Protein AF-A0A1I8FQD5-F1 (afdb_monomer)

Organism: NCBI:txid282301

Foldseek 3Di:
DVVVVLLVVLLVPDDPVLVVLLVVLLVLLLLVLLCVQVVVVLCVVVVHDVVVVVVLVVVLVVLLVVLVVVLVVVCVVVNLVVLLVVLVVQLVVLVVCCLVPASDPVSNSVSSSSNSSSPCNLVSSLVVLVPDPVDDPVSSVVSSVSSVVSSVVSNVVNSVVSVVCCVPPNRDDPDDDDPPPPVVPPPPDDDDDDDDDDDDDPPPDDDDD

Radius of gyration: 23.21 Å; Cα contacts (8 Å, |Δi|>4): 139; chains: 1; bounding box: 67×35×67 Å

Solvent-accessible surface area (backbone atoms only — not comparable to full-atom values): 12146 Å² total; per-residue (Å²): 111,70,67,60,54,52,46,52,51,50,60,70,72,41,52,74,67,57,48,49,44,32,52,51,36,17,52,50,31,19,53,50,29,18,52,63,53,47,47,59,57,54,44,54,73,69,72,53,62,70,66,57,58,53,50,60,53,49,52,46,54,54,46,37,60,60,27,52,61,52,50,58,52,46,28,75,74,62,33,58,69,56,44,39,53,50,22,51,52,50,34,51,53,29,53,50,46,65,72,71,46,71,92,47,67,72,59,51,51,54,44,46,52,57,29,37,52,33,70,48,48,67,60,40,44,52,50,55,56,69,69,43,84,94,50,55,71,75,53,40,54,49,50,54,48,46,32,50,53,43,21,52,50,20,40,65,50,16,36,60,51,33,53,53,48,45,74,77,64,49,76,81,79,68,84,81,84,76,69,82,71,68,68,74,73,80,81,80,83,89,77,82,89,78,91,78,87,93,81,89,84,88,83,86,86,84,84,88,126

pLDDT: mean 72.26, std 17.21, range [28.91, 92.06]

Mean predicted aligned error: 12.79 Å

Nearest PDB structures (foldseek):
  7yud-assembly1_R  TM=8.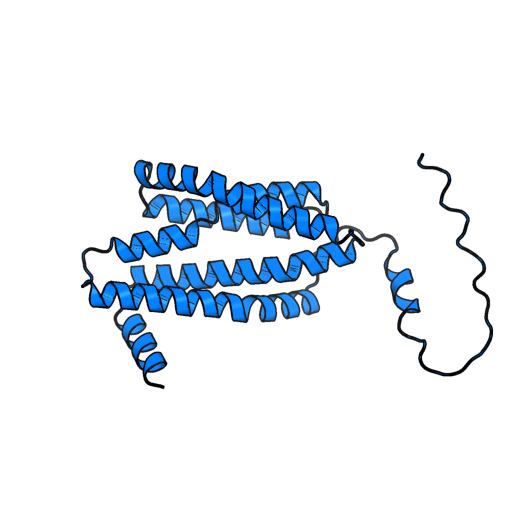368E-01  e=1.411E-01  Homo sapiens
  8ju0-assembly1_A  TM=8.398E-01  e=3.986E-01  Homo sapiens
  8sc3-assembly1_A  TM=8.083E-01  e=5.104E-01  Homo sapiens
  7bp3-assembly1_B  TM=7.133E-01  e=3.112E-01  Homo sapiens
  8d2s-assembly1_A  TM=5.554E-01  e=3.436E-01  Danio rerio

Structure (mmCIF, N/CA/C/O backbone):
data_AF-A0A1I8FQD5-F1
#
_entry.id   AF-A0A1I8FQD5-F1
#
loop_
_atom_site.group_PDB
_atom_site.id
_atom_site.type_symbol
_atom_site.label_atom_id
_atom_site.label_alt_id
_atom_site.label_comp_id
_atom_site.label_asym_id
_atom_site.label_entity_id
_atom_site.label_seq_id
_atom_site.pdbx_PDB_ins_code
_atom_site.Cartn_x
_atom_site.Cartn_y
_atom_site.Cartn_z
_atom_site.occupancy
_atom_site.B_iso_or_equiv
_atom_site.auth_seq_id
_atom_site.auth_comp_id
_atom_site.auth_asym_id
_atom_site.auth_atom_id
_atom_site.pdbx_PDB_model_num
ATOM 1 N N . GLN A 1 1 ? 8.814 -7.924 26.554 1.00 55.97 1 GLN A N 1
ATOM 2 C CA . GLN A 1 1 ? 7.749 -8.951 26.648 1.00 55.97 1 GLN A CA 1
ATOM 3 C C . GLN A 1 1 ? 6.369 -8.374 26.989 1.00 55.97 1 GLN A C 1
ATOM 5 O O . GLN A 1 1 ? 5.413 -8.795 26.351 1.00 55.97 1 GLN A O 1
ATOM 10 N N . LEU A 1 2 ? 6.235 -7.366 27.871 1.00 63.09 2 LEU A N 1
ATOM 11 C CA . LEU A 1 2 ? 4.928 -6.737 28.170 1.00 63.09 2 LEU A CA 1
ATOM 12 C C . LEU A 1 2 ? 4.185 -6.165 26.942 1.00 63.09 2 LEU A C 1
ATOM 14 O O . LEU A 1 2 ? 2.977 -6.339 26.829 1.00 63.09 2 LEU A O 1
ATOM 18 N N . GLN A 1 3 ? 4.888 -5.525 26.000 1.00 68.31 3 GLN A N 1
ATOM 19 C CA . GLN A 1 3 ? 4.253 -4.935 24.810 1.00 68.31 3 GLN A CA 1
ATOM 20 C C . GLN A 1 3 ? 3.638 -5.979 23.865 1.00 68.31 3 GLN A C 1
ATOM 22 O O . GLN A 1 3 ? 2.582 -5.732 23.291 1.00 68.31 3 GLN A O 1
ATOM 27 N N . ALA A 1 4 ? 4.258 -7.157 23.738 1.00 71.56 4 ALA A N 1
ATOM 28 C CA . ALA A 1 4 ? 3.727 -8.241 22.914 1.00 71.56 4 ALA A CA 1
ATOM 29 C C . ALA A 1 4 ? 2.475 -8.866 23.551 1.00 71.56 4 ALA A C 1
ATOM 31 O O . ALA A 1 4 ? 1.496 -9.118 22.856 1.00 71.56 4 ALA A O 1
ATOM 32 N N . GLY A 1 5 ? 2.473 -9.047 24.877 1.00 73.75 5 GLY A N 1
ATOM 33 C CA . GLY A 1 5 ? 1.298 -9.533 25.608 1.00 73.75 5 GLY A CA 1
ATOM 34 C C . GLY A 1 5 ? 0.107 -8.576 25.512 1.00 73.75 5 GLY A C 1
ATOM 35 O O . GLY A 1 5 ? -1.012 -9.014 25.261 1.00 73.75 5 GLY A O 1
ATOM 36 N N . LEU A 1 6 ? 0.355 -7.265 25.620 1.00 77.50 6 LEU A N 1
ATOM 37 C CA . LEU A 1 6 ? -0.678 -6.238 25.456 1.00 77.50 6 LEU A CA 1
ATOM 38 C C . LEU A 1 6 ? -1.253 -6.223 24.029 1.00 77.50 6 LEU A C 1
ATOM 40 O O . LEU A 1 6 ? -2.462 -6.109 23.849 1.00 77.50 6 LEU A O 1
ATOM 44 N N . PHE A 1 7 ? -0.394 -6.379 23.019 1.00 77.50 7 PHE A N 1
ATOM 45 C CA . PHE A 1 7 ? -0.798 -6.456 21.616 1.00 77.50 7 PHE A CA 1
ATOM 46 C C . PHE A 1 7 ? -1.711 -7.658 21.338 1.00 77.50 7 PHE A C 1
ATOM 48 O O . PHE A 1 7 ? -2.774 -7.501 20.737 1.00 77.50 7 PHE A O 1
ATOM 55 N N . VAL A 1 8 ? -1.327 -8.849 21.811 1.00 77.44 8 VAL A N 1
ATOM 56 C CA . VAL A 1 8 ? -2.127 -10.073 21.644 1.00 77.44 8 VAL A CA 1
ATOM 57 C C . VAL A 1 8 ? -3.448 -9.970 22.404 1.00 77.44 8 VAL A C 1
ATOM 59 O O . VAL A 1 8 ? -4.484 -10.355 21.868 1.00 77.44 8 VAL A O 1
ATOM 62 N N . ALA A 1 9 ? -3.439 -9.401 23.612 1.00 75.12 9 ALA A N 1
ATOM 63 C CA . ALA A 1 9 ? -4.655 -9.180 24.389 1.00 75.12 9 ALA A CA 1
ATOM 64 C C . ALA A 1 9 ? -5.633 -8.224 23.682 1.00 75.12 9 ALA A C 1
ATOM 66 O O . ALA A 1 9 ? -6.830 -8.500 23.634 1.00 75.12 9 ALA A O 1
ATOM 67 N N . GLU A 1 10 ? -5.141 -7.140 23.077 1.00 79.25 10 GLU A N 1
ATOM 68 C CA . GLU A 1 10 ? -5.987 -6.217 22.309 1.00 79.25 10 GLU A CA 1
ATOM 69 C C . GLU A 1 10 ? -6.556 -6.875 21.047 1.00 79.25 10 GLU A C 1
ATOM 71 O O . GLU A 1 10 ? -7.740 -6.708 20.750 1.00 79.25 10 GLU A O 1
ATOM 76 N N . LEU A 1 11 ? -5.761 -7.680 20.331 1.00 74.62 11 LEU A N 1
ATOM 77 C CA . LEU A 1 11 ? -6.262 -8.455 19.191 1.00 74.62 11 LEU A CA 1
ATOM 78 C C . LEU A 1 11 ? -7.301 -9.502 19.609 1.00 74.62 11 LEU A C 1
ATOM 80 O O . LEU A 1 11 ? -8.273 -9.698 18.887 1.00 74.62 11 LEU A O 1
ATOM 84 N N . ALA A 1 12 ? -7.131 -10.136 20.770 1.00 76.00 12 ALA A N 1
ATOM 85 C CA . ALA A 1 12 ? -8.075 -11.119 21.297 1.00 76.00 12 ALA A CA 1
ATOM 86 C C . ALA A 1 12 ? -9.411 -10.490 21.723 1.00 76.00 12 ALA A C 1
ATOM 88 O O . ALA A 1 12 ? -10.457 -11.117 21.587 1.00 76.00 12 ALA A O 1
ATOM 89 N N . GLN A 1 13 ? -9.390 -9.250 22.218 1.00 79.06 13 GLN A N 1
ATOM 90 C CA . GLN A 1 13 ? -10.606 -8.516 22.572 1.00 79.06 13 GLN A CA 1
ATOM 91 C C . GLN A 1 13 ? -11.252 -7.813 21.365 1.00 79.06 13 GLN A C 1
ATOM 93 O O . GLN A 1 13 ? -12.362 -7.292 21.489 1.00 79.06 13 GLN A O 1
ATOM 98 N N . SER A 1 14 ? -10.552 -7.714 20.231 1.00 79.94 14 SER A N 1
ATOM 99 C CA . SER A 1 14 ? -11.013 -6.981 19.050 1.00 79.94 14 SER A CA 1
ATOM 100 C C . SER A 1 14 ? -12.221 -7.654 18.407 1.00 79.94 14 SER A C 1
ATOM 102 O O . SER A 1 14 ? -12.221 -8.859 18.160 1.00 79.94 14 SER A O 1
ATOM 104 N N . ASP A 1 15 ? -13.220 -6.857 18.033 1.00 84.25 15 ASP A N 1
ATOM 105 C CA . ASP A 1 15 ? -14.350 -7.373 17.264 1.00 84.25 15 ASP A CA 1
ATOM 106 C C . ASP A 1 15 ? -13.898 -7.871 15.889 1.00 84.25 15 ASP A C 1
ATOM 108 O O . ASP A 1 15 ? -12.931 -7.368 15.304 1.00 84.25 15 ASP A O 1
ATOM 112 N N . ARG A 1 16 ? -14.678 -8.784 15.294 1.00 85.25 16 ARG A N 1
ATOM 113 C CA . ARG A 1 16 ? -14.415 -9.333 13.950 1.00 85.25 16 ARG A CA 1
ATOM 114 C C . ARG A 1 16 ? -14.114 -8.239 12.922 1.00 85.25 16 ARG A C 1
ATOM 116 O O . ARG A 1 16 ? -13.227 -8.397 12.090 1.00 85.25 16 ARG A O 1
ATOM 123 N N . ARG A 1 17 ? -14.824 -7.107 12.983 1.00 84.38 17 ARG A N 1
ATOM 124 C CA . ARG A 1 17 ? -14.602 -5.971 12.076 1.00 84.38 17 ARG A CA 1
ATOM 125 C C . ARG A 1 17 ? -13.240 -5.304 12.293 1.00 84.38 17 ARG A C 1
ATOM 127 O O . ARG A 1 17 ? -12.567 -5.008 11.314 1.00 84.38 17 ARG A O 1
ATOM 134 N N . GLN A 1 18 ? -12.840 -5.065 13.541 1.00 85.56 18 GLN A N 1
ATOM 135 C CA . GLN A 1 18 ? -11.560 -4.428 13.879 1.00 85.56 18 GLN A CA 1
ATOM 136 C C . GLN A 1 18 ? -10.392 -5.332 13.479 1.00 85.56 18 GLN A C 1
ATOM 138 O O . GLN A 1 18 ? -9.449 -4.876 12.834 1.00 85.56 18 GLN A O 1
ATOM 143 N N . PHE A 1 19 ? -10.515 -6.630 13.764 1.00 86.50 19 PHE A N 1
ATOM 144 C CA . PHE A 1 19 ? -9.536 -7.632 13.359 1.00 86.50 19 PHE A CA 1
ATOM 145 C C . PHE A 1 19 ? -9.357 -7.678 11.833 1.00 86.50 19 PHE A C 1
ATOM 147 O O . PHE A 1 19 ? -8.229 -7.642 11.343 1.00 86.50 19 PHE A O 1
ATOM 154 N N . LEU A 1 20 ? -10.458 -7.667 11.069 1.00 87.31 20 LEU A N 1
ATOM 155 C CA . LEU A 1 20 ? -10.408 -7.626 9.603 1.00 87.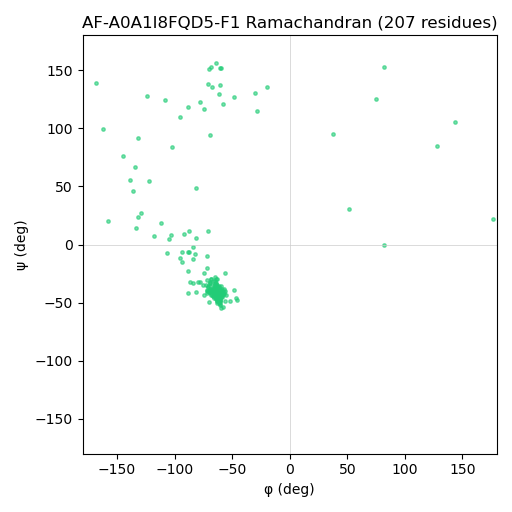31 20 LEU A CA 1
ATOM 156 C C . LEU A 1 20 ? -9.729 -6.357 9.066 1.00 87.31 20 LEU A C 1
ATOM 158 O O . LEU A 1 20 ? -9.002 -6.441 8.082 1.00 87.31 20 LEU A O 1
ATOM 162 N N . LEU A 1 21 ? -9.921 -5.195 9.702 1.00 87.75 21 LEU A N 1
ATOM 163 C CA . LEU A 1 21 ? -9.248 -3.951 9.299 1.00 87.75 21 LEU A CA 1
ATOM 164 C C . LEU A 1 21 ? -7.738 -3.999 9.564 1.00 87.75 21 LEU A C 1
ATOM 166 O O . LEU A 1 21 ? -6.959 -3.537 8.729 1.00 87.75 21 LEU A O 1
ATOM 170 N N . CYS A 1 22 ? -7.321 -4.582 10.689 1.00 87.75 22 CYS A N 1
ATOM 171 C CA . CYS A 1 22 ? -5.912 -4.842 10.985 1.00 87.75 22 CYS A CA 1
ATOM 172 C C . CYS A 1 22 ? -5.297 -5.799 9.960 1.00 87.75 22 CYS A C 1
ATOM 174 O O . CYS A 1 22 ? -4.257 -5.485 9.381 1.00 87.75 22 CYS A O 1
ATOM 176 N N . LEU A 1 23 ? -5.964 -6.919 9.674 1.00 88.88 23 LEU A N 1
ATOM 177 C CA . LEU A 1 23 ? -5.492 -7.899 8.697 1.00 88.88 23 LEU A CA 1
ATOM 178 C C . LEU A 1 23 ? -5.423 -7.320 7.277 1.00 88.88 23 LEU A C 1
ATOM 180 O O . LEU A 1 23 ? -4.452 -7.548 6.561 1.00 88.88 23 LEU A O 1
ATOM 184 N N . ALA A 1 24 ? -6.414 -6.524 6.878 1.00 88.31 24 ALA A N 1
ATOM 185 C CA . ALA A 1 24 ? -6.389 -5.826 5.598 1.00 88.31 24 ALA A CA 1
ATOM 186 C C . ALA A 1 24 ? -5.230 -4.817 5.527 1.00 88.31 24 ALA A C 1
ATOM 188 O O . ALA A 1 24 ? -4.626 -4.655 4.471 1.00 88.31 24 ALA A O 1
ATOM 189 N N . GLY A 1 25 ? -4.896 -4.145 6.634 1.00 88.62 25 GLY A N 1
ATOM 190 C CA . GLY A 1 25 ? -3.748 -3.237 6.705 1.00 88.62 25 GLY A CA 1
ATOM 191 C C . GLY A 1 25 ? -2.407 -3.960 6.565 1.00 88.62 25 GLY A C 1
ATOM 192 O O . GLY A 1 25 ? -1.534 -3.501 5.828 1.00 88.62 25 GLY A O 1
ATOM 193 N N . PHE A 1 26 ? -2.279 -5.122 7.210 1.00 90.00 26 PHE A N 1
ATOM 194 C CA . PHE A 1 26 ? -1.140 -6.025 7.041 1.00 90.00 26 PHE A CA 1
ATOM 195 C C . PHE A 1 26 ? -0.969 -6.448 5.583 1.00 90.00 26 PHE A C 1
ATOM 197 O O . PHE A 1 26 ? 0.105 -6.264 5.016 1.00 90.00 26 PHE A O 1
ATOM 204 N N . ALA A 1 27 ? -2.035 -6.976 4.973 1.00 89.00 27 ALA A N 1
ATOM 205 C CA . ALA A 1 27 ? -2.011 -7.457 3.597 1.00 89.00 27 ALA A CA 1
ATOM 206 C C . ALA A 1 27 ? -1.665 -6.335 2.602 1.00 89.00 27 ALA A C 1
ATOM 208 O O . ALA A 1 27 ? -0.882 -6.553 1.682 1.00 89.00 27 ALA A O 1
ATOM 209 N N . ASP A 1 28 ? -2.185 -5.122 2.816 1.00 86.88 28 ASP A N 1
ATOM 210 C CA . ASP A 1 28 ? -1.897 -3.961 1.967 1.00 86.88 28 ASP A CA 1
ATOM 211 C C . ASP A 1 28 ? -0.402 -3.600 1.983 1.00 86.88 28 ASP A C 1
ATOM 213 O O . ASP A 1 28 ? 0.231 -3.508 0.931 1.00 86.88 28 ASP A O 1
ATOM 217 N N . LEU A 1 29 ? 0.205 -3.464 3.167 1.00 87.50 29 LEU A N 1
ATOM 218 C CA . LEU A 1 29 ? 1.632 -3.131 3.288 1.00 87.50 29 LEU A CA 1
ATOM 219 C C . LEU A 1 29 ? 2.560 -4.280 2.898 1.00 87.50 29 LEU A C 1
ATOM 221 O O . LEU A 1 29 ? 3.647 -4.038 2.366 1.00 87.50 29 LEU A O 1
ATOM 225 N N . PHE A 1 30 ? 2.120 -5.516 3.106 1.00 89.19 30 PHE A N 1
ATOM 226 C CA . PHE A 1 30 ? 2.792 -6.700 2.596 1.00 89.19 30 PHE A CA 1
ATOM 227 C C . PHE A 1 30 ? 2.867 -6.677 1.060 1.00 89.19 30 PHE A C 1
ATOM 229 O O . PHE A 1 30 ? 3.961 -6.738 0.502 1.00 89.19 30 PHE A O 1
ATOM 236 N N . CYS A 1 31 ? 1.745 -6.468 0.364 1.00 84.50 31 CYS A N 1
ATOM 237 C CA . CYS A 1 31 ? 1.728 -6.362 -1.099 1.00 84.50 31 CYS A CA 1
ATOM 238 C C . CYS A 1 31 ? 2.549 -5.167 -1.606 1.00 84.50 31 CYS A C 1
ATOM 240 O O . CYS A 1 31 ? 3.327 -5.295 -2.551 1.00 84.50 31 CYS A O 1
ATOM 242 N N . VAL A 1 32 ? 2.413 -4.003 -0.965 1.00 84.69 32 VAL A N 1
ATOM 243 C CA . VAL A 1 32 ? 3.150 -2.786 -1.340 1.00 84.69 32 VAL A CA 1
ATOM 244 C C . VAL A 1 32 ? 4.656 -2.989 -1.237 1.00 84.69 32 VAL A C 1
ATOM 246 O O . VAL A 1 32 ? 5.382 -2.616 -2.155 1.00 84.69 32 VAL A O 1
ATOM 249 N N . SER A 1 33 ? 5.130 -3.551 -0.127 1.00 87.31 33 SER A N 1
ATOM 250 C CA . SER A 1 33 ? 6.562 -3.770 0.085 1.00 87.31 33 SER A CA 1
ATOM 251 C C . SER A 1 33 ? 7.130 -4.782 -0.906 1.00 87.31 33 SER A C 1
ATOM 253 O O . SER A 1 33 ? 8.180 -4.524 -1.491 1.00 87.31 33 SER A O 1
ATOM 255 N N . MET A 1 34 ? 6.384 -5.850 -1.200 1.00 83.44 34 MET A N 1
ATOM 256 C CA . MET A 1 34 ? 6.735 -6.812 -2.245 1.00 83.44 34 MET A CA 1
ATOM 257 C C . MET A 1 34 ? 6.918 -6.121 -3.606 1.00 83.44 34 MET A C 1
ATOM 259 O O . MET A 1 34 ? 7.945 -6.278 -4.263 1.00 83.44 34 MET A O 1
ATOM 263 N N . VAL A 1 35 ? 5.966 -5.273 -4.003 1.00 79.44 35 VAL A N 1
ATOM 264 C CA . VAL A 1 35 ? 6.009 -4.534 -5.276 1.00 79.44 35 VAL A CA 1
ATOM 265 C C . VAL A 1 35 ? 7.151 -3.512 -5.325 1.00 79.44 35 VAL A C 1
ATOM 267 O O . VAL A 1 35 ? 7.757 -3.323 -6.383 1.00 79.44 35 VAL A O 1
ATOM 270 N N . ILE A 1 36 ? 7.465 -2.858 -4.201 1.00 82.56 36 ILE A N 1
ATOM 271 C CA . ILE A 1 36 ? 8.597 -1.922 -4.097 1.00 82.56 36 ILE A CA 1
ATOM 272 C C . ILE A 1 36 ? 9.929 -2.647 -4.308 1.00 82.56 36 ILE A C 1
ATOM 274 O O . ILE A 1 36 ? 10.823 -2.068 -4.915 1.00 82.56 36 ILE A O 1
ATOM 278 N N . THR A 1 37 ? 10.067 -3.893 -3.853 1.00 82.50 37 THR A N 1
ATOM 279 C CA . THR A 1 37 ? 11.299 -4.678 -4.024 1.00 82.50 37 THR A CA 1
ATOM 280 C C . THR A 1 37 ? 11.395 -5.326 -5.405 1.00 82.50 37 THR A C 1
ATOM 282 O O . THR A 1 37 ? 12.462 -5.301 -6.013 1.00 82.50 37 THR A O 1
ATOM 285 N N . CYS A 1 38 ? 10.296 -5.859 -5.945 1.00 75.69 38 CYS A N 1
ATOM 286 C CA . CYS A 1 38 ? 10.312 -6.538 -7.244 1.00 75.69 38 CYS A CA 1
ATOM 287 C C . CYS A 1 38 ? 10.498 -5.573 -8.428 1.00 75.69 38 CYS A C 1
ATOM 289 O O . CYS A 1 38 ? 11.182 -5.914 -9.393 1.00 75.69 38 CYS A O 1
ATOM 291 N N . LEU A 1 39 ? 9.931 -4.361 -8.369 1.00 75.25 39 LEU A N 1
ATOM 292 C CA . LEU A 1 39 ? 10.026 -3.409 -9.480 1.00 75.25 39 LEU A CA 1
ATOM 293 C C . LEU A 1 39 ? 11.472 -2.993 -9.842 1.00 75.25 39 LEU A C 1
ATOM 295 O O . LEU A 1 39 ? 11.815 -3.073 -11.020 1.00 75.25 39 LEU A O 1
ATOM 299 N N . PRO A 1 40 ? 12.341 -2.551 -8.910 1.00 73.31 40 PRO A N 1
ATOM 300 C CA . PRO A 1 40 ? 13.709 -2.157 -9.251 1.00 73.31 40 PRO A CA 1
ATOM 301 C C . PRO A 1 40 ? 14.536 -3.332 -9.782 1.00 73.31 40 PRO A C 1
ATOM 303 O O . PRO A 1 40 ? 15.402 -3.122 -10.628 1.00 73.31 40 PRO A O 1
ATOM 306 N N . ILE A 1 41 ? 14.246 -4.565 -9.348 1.00 74.00 41 ILE A N 1
ATOM 307 C CA . ILE A 1 41 ? 14.870 -5.773 -9.905 1.00 74.00 41 ILE A CA 1
ATOM 308 C C . ILE A 1 41 ? 14.483 -5.925 -11.382 1.00 74.00 41 ILE A C 1
ATOM 310 O O . ILE A 1 41 ? 15.359 -6.136 -12.218 1.00 74.00 41 ILE A O 1
ATOM 314 N N . HIS A 1 42 ? 13.202 -5.749 -11.717 1.00 71.88 42 HIS A N 1
ATOM 315 C CA . HIS A 1 42 ? 12.716 -5.811 -13.096 1.00 71.88 42 HIS A CA 1
ATOM 316 C C . HIS A 1 42 ? 13.303 -4.695 -13.975 1.00 71.88 42 HIS A C 1
ATOM 318 O O . HIS A 1 42 ? 13.832 -4.961 -15.050 1.00 71.88 42 HIS A O 1
ATOM 324 N N . LEU A 1 43 ? 13.307 -3.449 -13.495 1.00 70.44 43 LEU A N 1
ATOM 325 C CA . LEU A 1 43 ? 13.856 -2.312 -14.243 1.00 70.44 43 LEU A CA 1
ATOM 326 C C . LEU A 1 43 ? 15.370 -2.433 -14.466 1.00 70.44 43 LEU A C 1
ATOM 328 O O . LEU A 1 43 ? 15.868 -2.059 -15.526 1.00 70.44 43 LEU A O 1
ATOM 332 N N . LYS A 1 44 ? 16.103 -3.010 -13.507 1.00 71.00 44 LYS A N 1
ATOM 333 C CA . LYS A 1 44 ? 17.530 -3.312 -13.671 1.00 71.00 44 LYS A CA 1
ATOM 334 C C . LYS A 1 44 ? 17.780 -4.376 -14.745 1.00 71.00 44 LYS A C 1
ATOM 336 O O . LYS A 1 44 ? 18.811 -4.326 -15.400 1.00 71.00 44 LYS A O 1
ATOM 341 N N . GLN A 1 45 ? 16.857 -5.320 -14.947 1.00 70.06 45 GLN A N 1
ATOM 342 C CA . GLN A 1 45 ? 16.966 -6.318 -16.021 1.00 70.06 45 GLN A CA 1
ATOM 343 C C . GLN A 1 45 ? 16.739 -5.732 -17.421 1.00 70.06 45 GLN A C 1
ATOM 345 O O . GLN A 1 45 ? 17.174 -6.342 -18.393 1.00 70.06 45 GLN A O 1
ATOM 350 N N . ILE A 1 46 ? 16.083 -4.573 -17.519 1.00 71.62 46 ILE A N 1
ATOM 351 C CA . ILE A 1 46 ? 15.832 -3.849 -18.777 1.00 71.62 46 ILE A CA 1
ATOM 352 C C . ILE A 1 46 ? 16.963 -2.825 -19.053 1.00 71.62 46 ILE A C 1
ATOM 354 O O . ILE A 1 46 ? 16.855 -2.002 -19.954 1.00 71.62 46 ILE A O 1
ATOM 358 N N . ASP A 1 47 ? 18.060 -2.853 -18.276 1.00 72.75 47 ASP A N 1
ATOM 359 C CA . ASP A 1 47 ? 19.188 -1.905 -18.361 1.00 72.75 47 ASP A CA 1
ATOM 360 C C . ASP A 1 47 ? 18.750 -0.421 -18.319 1.00 72.75 47 ASP A C 1
ATOM 362 O O . ASP A 1 47 ? 19.396 0.474 -18.867 1.00 72.75 47 ASP A O 1
ATOM 366 N N . MET A 1 48 ? 17.640 -0.135 -17.626 1.00 69.56 48 MET A N 1
ATOM 367 C CA . MET A 1 48 ? 17.110 1.222 -17.495 1.00 69.56 48 MET A CA 1
ATOM 368 C C . MET A 1 48 ? 17.992 2.095 -16.599 1.00 69.56 48 MET A C 1
ATOM 370 O O . MET A 1 48 ? 18.426 1.686 -15.518 1.00 69.56 48 MET A O 1
ATOM 374 N N . ALA A 1 49 ? 18.203 3.347 -17.021 1.00 77.56 49 ALA A N 1
ATOM 375 C CA . ALA A 1 49 ? 18.978 4.311 -16.250 1.00 77.56 49 ALA A CA 1
ATOM 376 C C . ALA A 1 49 ? 18.332 4.562 -14.865 1.00 77.56 49 ALA A C 1
ATOM 378 O O . ALA A 1 49 ? 17.116 4.771 -14.790 1.00 77.56 49 ALA A O 1
ATOM 379 N N . PRO A 1 50 ? 19.118 4.639 -13.769 1.00 75.50 50 PRO A N 1
ATOM 380 C CA . PRO A 1 50 ? 18.601 4.878 -12.413 1.00 75.50 50 PRO A CA 1
ATOM 381 C C . PRO A 1 50 ? 17.765 6.158 -12.271 1.00 75.50 50 PRO A C 1
ATOM 383 O O . PRO A 1 50 ? 16.903 6.248 -11.399 1.00 75.50 50 PRO A O 1
ATOM 386 N N . PHE A 1 51 ? 17.990 7.135 -13.152 1.00 80.44 51 PHE A N 1
ATOM 387 C CA . PHE A 1 51 ? 17.206 8.364 -13.236 1.00 80.44 51 PHE A CA 1
ATOM 388 C C . PHE A 1 51 ? 15.702 8.092 -13.414 1.00 80.44 51 PHE A C 1
ATOM 390 O O . PHE A 1 51 ? 14.882 8.680 -12.710 1.00 80.44 51 PHE A O 1
ATOM 397 N N . TYR A 1 52 ? 15.334 7.144 -14.283 1.00 75.75 52 TYR A N 1
ATOM 398 C CA . TYR A 1 52 ? 13.932 6.801 -14.527 1.00 75.75 52 TYR A CA 1
ATOM 399 C C . TYR A 1 52 ? 13.285 6.109 -13.327 1.00 75.75 52 TYR A C 1
ATOM 401 O O . TYR A 1 52 ? 12.112 6.343 -13.064 1.00 75.75 52 TYR A O 1
ATOM 409 N N . MET A 1 53 ? 14.042 5.326 -12.549 1.00 74.94 53 MET A N 1
ATOM 410 C CA . MET A 1 53 ? 13.535 4.718 -11.309 1.00 74.94 53 MET A CA 1
ATOM 411 C C . MET A 1 53 ? 13.154 5.790 -10.280 1.00 74.94 53 MET A C 1
ATOM 413 O O . MET A 1 53 ? 12.107 5.692 -9.641 1.00 74.94 53 MET A O 1
ATOM 417 N N . GLY A 1 54 ? 13.984 6.832 -10.154 1.00 81.44 54 GLY A N 1
ATOM 418 C CA . GLY A 1 54 ? 13.696 7.982 -9.299 1.00 81.44 54 GLY A CA 1
ATOM 419 C C . GLY A 1 54 ? 12.447 8.730 -9.757 1.00 81.44 54 GLY A C 1
ATOM 420 O O . GLY A 1 54 ? 11.546 8.962 -8.954 1.00 81.44 54 GLY A O 1
ATOM 421 N N . LEU A 1 55 ? 12.349 9.020 -11.058 1.00 82.75 55 LEU A N 1
ATOM 422 C CA . LEU A 1 55 ? 11.185 9.692 -11.641 1.00 82.75 55 LEU A CA 1
ATOM 423 C C . LEU A 1 55 ? 9.883 8.907 -11.399 1.00 82.75 55 LEU A C 1
ATOM 425 O O . LEU A 1 55 ? 8.881 9.485 -10.982 1.00 82.75 55 LEU A O 1
ATOM 429 N N . PHE A 1 56 ? 9.935 7.585 -11.560 1.00 77.56 56 PHE A N 1
ATOM 430 C CA . PHE A 1 56 ? 8.820 6.660 -11.333 1.00 77.56 56 PHE A CA 1
ATOM 431 C C . PHE A 1 56 ? 8.369 6.597 -9.861 1.00 77.56 56 PHE A C 1
ATOM 433 O O . PHE A 1 56 ? 7.214 6.314 -9.541 1.00 77.56 56 PHE A O 1
ATOM 440 N N . GLN A 1 57 ? 9.278 6.859 -8.920 1.00 80.12 57 GLN A N 1
ATOM 441 C CA . GLN A 1 57 ? 8.941 6.945 -7.499 1.00 80.12 57 GLN A CA 1
ATOM 442 C C . GLN A 1 57 ? 8.424 8.343 -7.121 1.00 80.12 57 GLN A C 1
ATOM 444 O O . GLN A 1 57 ? 7.538 8.466 -6.270 1.00 80.12 57 GLN A O 1
ATOM 449 N N . SER A 1 58 ? 8.922 9.392 -7.777 1.00 86.62 58 SER A N 1
ATOM 450 C CA . SER A 1 58 ? 8.458 10.770 -7.597 1.00 86.62 58 SER A CA 1
ATOM 451 C C . SER A 1 58 ? 7.039 10.990 -8.124 1.00 86.62 58 SER A C 1
ATOM 453 O O . SER A 1 58 ? 6.232 11.609 -7.426 1.00 86.62 58 SER A O 1
ATOM 455 N N . GLU A 1 59 ? 6.698 10.455 -9.303 1.00 84.25 59 GLU A N 1
ATOM 456 C CA . GLU A 1 59 ? 5.338 10.566 -9.858 1.00 84.25 59 GLU A CA 1
ATOM 457 C C . GLU A 1 59 ? 4.295 9.948 -8.920 1.00 84.25 59 GLU A C 1
ATOM 459 O O . GLU A 1 59 ? 3.226 10.522 -8.706 1.00 84.25 59 GLU A O 1
ATOM 464 N N . TYR A 1 60 ? 4.644 8.828 -8.278 1.00 81.81 60 TYR A N 1
ATOM 465 C CA . TYR A 1 60 ? 3.776 8.144 -7.330 1.00 81.81 60 TYR A CA 1
ATOM 466 C C . TYR A 1 60 ? 3.427 9.061 -6.149 1.00 81.81 60 TYR A C 1
ATOM 468 O O . TYR A 1 60 ? 2.256 9.191 -5.786 1.00 81.81 60 TYR A O 1
ATOM 476 N N . GLY A 1 61 ? 4.426 9.745 -5.580 1.00 83.12 61 GLY A N 1
ATOM 477 C CA . GLY A 1 61 ? 4.215 10.714 -4.503 1.00 83.12 61 GLY A CA 1
ATOM 478 C C . GLY A 1 61 ? 3.378 11.915 -4.946 1.00 83.12 61 GLY A C 1
ATOM 479 O O . GLY A 1 61 ? 2.458 12.319 -4.232 1.00 83.12 61 GLY A O 1
ATOM 480 N N . ALA A 1 62 ? 3.641 12.446 -6.145 1.00 86.94 62 ALA A N 1
ATOM 481 C CA . ALA A 1 62 ? 2.888 13.568 -6.701 1.00 86.94 62 ALA A CA 1
ATOM 482 C C . ALA A 1 62 ? 1.399 13.223 -6.860 1.00 86.94 62 ALA A C 1
ATOM 484 O O . ALA A 1 62 ? 0.534 13.946 -6.361 1.00 86.94 62 ALA A O 1
ATOM 485 N N . VAL A 1 63 ? 1.088 12.078 -7.471 1.00 85.94 63 VAL A N 1
ATOM 486 C CA . VAL A 1 63 ? -0.296 11.609 -7.633 1.00 85.94 63 VAL A CA 1
ATOM 487 C C . VAL A 1 63 ? -0.962 11.342 -6.292 1.00 85.94 63 VAL A C 1
ATOM 489 O O . VAL A 1 63 ? -2.133 11.681 -6.118 1.00 85.94 63 VAL A O 1
ATOM 492 N N . GLN A 1 64 ? -0.231 10.805 -5.315 1.00 84.38 64 GLN A N 1
ATOM 493 C CA . GLN A 1 64 ? -0.785 10.529 -3.992 1.00 84.38 64 GLN A CA 1
ATOM 494 C C . GLN A 1 64 ? -1.219 11.809 -3.256 1.00 84.38 64 GLN A C 1
ATOM 496 O O . GLN A 1 64 ? -2.238 11.796 -2.557 1.00 84.38 64 GLN A O 1
ATOM 501 N N . ILE A 1 65 ? -0.509 12.927 -3.449 1.00 86.56 65 ILE A N 1
ATOM 502 C CA . ILE A 1 65 ? -0.906 14.232 -2.900 1.00 86.56 65 ILE A CA 1
ATOM 503 C C . ILE A 1 65 ? -2.251 14.671 -3.492 1.00 86.56 65 ILE A C 1
ATOM 505 O O . ILE A 1 65 ? -3.176 14.980 -2.738 1.00 86.56 65 ILE A O 1
ATOM 509 N N . PHE A 1 66 ? -2.409 14.633 -4.818 1.00 85.88 66 PHE A N 1
ATOM 510 C CA . PHE A 1 66 ? -3.673 15.011 -5.464 1.00 85.88 66 PHE A CA 1
ATOM 511 C C . PHE A 1 66 ? -4.815 14.053 -5.110 1.00 85.88 66 PHE A C 1
ATOM 513 O O . PHE A 1 66 ? -5.932 14.488 -4.807 1.00 85.88 66 PHE A O 1
ATOM 520 N N . SER A 1 67 ? -4.524 12.753 -5.082 1.00 83.44 67 SER A N 1
ATOM 521 C CA . SER A 1 67 ? -5.509 11.725 -4.764 1.00 83.44 67 SER A CA 1
ATOM 522 C C . SER A 1 67 ? -6.046 11.843 -3.340 1.00 83.44 67 SER A C 1
ATOM 524 O O . SER A 1 67 ? -7.237 11.627 -3.109 1.00 83.44 67 SER A O 1
ATOM 526 N N . SER A 1 68 ? -5.218 12.291 -2.387 1.00 81.50 68 SER A N 1
ATOM 527 C CA . SER A 1 68 ? -5.641 12.454 -0.992 1.00 81.50 68 SER A CA 1
ATOM 528 C C . SER A 1 68 ? -6.851 13.391 -0.849 1.00 81.50 68 SER A C 1
ATOM 530 O O . SER A 1 68 ? -7.788 13.097 -0.099 1.00 81.50 68 SER A O 1
ATOM 532 N N . SER A 1 69 ? -6.897 14.462 -1.649 1.00 83.50 69 SER A N 1
ATOM 533 C CA . SER A 1 69 ? -8.014 15.413 -1.691 1.00 83.50 69 SER A CA 1
ATOM 534 C C . SER A 1 69 ? -9.281 14.790 -2.293 1.00 83.50 69 SER A C 1
ATOM 536 O O . SER A 1 69 ? -10.389 14.963 -1.770 1.00 83.50 69 SER A O 1
ATOM 538 N N . ILE A 1 70 ? -9.126 14.001 -3.362 1.00 82.38 70 ILE A N 1
ATOM 539 C CA . ILE A 1 70 ? -10.227 13.290 -4.031 1.00 82.38 70 ILE A CA 1
ATOM 540 C C . ILE A 1 70 ? -10.813 12.223 -3.104 1.00 82.38 70 ILE A C 1
ATOM 542 O O . ILE A 1 70 ? -12.032 12.163 -2.921 1.00 82.38 70 ILE A O 1
ATOM 546 N N . CYS A 1 71 ? -9.959 11.434 -2.452 1.00 79.88 71 CYS A N 1
ATOM 547 C CA . CYS A 1 71 ? -10.368 10.412 -1.498 1.00 79.88 71 CYS A CA 1
ATOM 548 C C . CYS A 1 71 ? -11.166 11.023 -0.337 1.00 79.88 71 CYS A C 1
ATOM 550 O O . CYS A 1 71 ? -12.206 10.488 0.047 1.00 79.88 71 CYS A O 1
ATOM 552 N N . GLY A 1 72 ? -10.749 12.184 0.180 1.00 80.62 72 GLY A N 1
ATOM 553 C CA . GLY A 1 72 ? -11.495 12.897 1.221 1.00 80.62 72 GLY A CA 1
ATOM 554 C C . GLY A 1 72 ? -12.920 13.285 0.796 1.00 80.62 72 GLY A C 1
ATOM 555 O O . GLY A 1 72 ? -13.854 13.222 1.599 1.00 80.62 72 GLY A O 1
ATOM 556 N N . ARG A 1 73 ? -13.130 13.648 -0.477 1.00 83.25 73 ARG A N 1
ATOM 557 C CA . ARG A 1 73 ? -14.476 13.896 -1.033 1.00 83.25 73 ARG A CA 1
ATOM 558 C C . ARG A 1 73 ? -15.267 12.599 -1.209 1.00 83.25 73 ARG A C 1
ATOM 560 O O . ARG A 1 73 ? -16.453 12.567 -0.879 1.00 83.25 73 ARG A O 1
ATOM 567 N N . LEU A 1 74 ? -14.614 11.539 -1.683 1.00 79.75 74 LEU A N 1
ATOM 568 C CA . LEU A 1 74 ? -15.229 10.232 -1.914 1.00 79.75 74 LEU A CA 1
ATOM 569 C C . LEU A 1 74 ? -15.782 9.631 -0.614 1.00 79.75 74 LEU A C 1
ATOM 571 O O . LEU A 1 74 ? -16.921 9.169 -0.583 1.00 79.75 74 LEU A O 1
ATOM 575 N N . VAL A 1 75 ? -15.025 9.728 0.482 1.00 81.69 75 VAL A N 1
ATOM 576 C CA . VAL A 1 75 ? -15.448 9.257 1.811 1.00 81.69 75 VAL A CA 1
ATOM 577 C C . VAL A 1 75 ? -16.673 10.004 2.317 1.00 81.69 75 VAL A C 1
ATOM 579 O O . VAL A 1 75 ? -17.586 9.377 2.846 1.00 81.69 75 VAL A O 1
ATOM 582 N N . ARG A 1 76 ? -16.722 11.330 2.136 1.00 81.69 76 ARG A N 1
ATOM 583 C CA . ARG A 1 76 ? -17.877 12.132 2.565 1.00 81.69 76 ARG A CA 1
ATOM 584 C C . ARG A 1 76 ? -19.151 11.787 1.795 1.00 81.69 76 ARG A C 1
ATOM 586 O O . ARG A 1 76 ? -20.228 11.884 2.367 1.00 81.69 76 ARG A O 1
ATOM 593 N N . ARG A 1 77 ? -19.038 11.385 0.523 1.00 83.62 77 ARG A N 1
ATOM 594 C CA . ARG A 1 77 ? -20.195 11.077 -0.334 1.00 83.62 77 ARG A CA 1
ATOM 595 C C . ARG A 1 77 ? -20.666 9.623 -0.239 1.00 83.62 77 ARG A C 1
ATOM 597 O O . ARG A 1 77 ? -21.866 9.388 -0.219 1.00 83.62 77 ARG A O 1
ATOM 604 N N . PHE A 1 78 ? -19.744 8.662 -0.201 1.00 78.88 78 PHE A N 1
ATOM 605 C CA . PHE A 1 78 ? -20.059 7.224 -0.254 1.00 78.88 78 PHE A CA 1
ATOM 606 C C . PHE A 1 78 ? -19.887 6.501 1.089 1.00 78.88 78 PHE A C 1
ATOM 608 O O . PHE A 1 78 ? -20.250 5.329 1.210 1.00 78.88 78 PHE A O 1
ATOM 615 N N . GLY A 1 79 ? -19.339 7.183 2.097 1.00 81.31 79 GLY A N 1
ATOM 616 C CA . GLY A 1 79 ? -19.003 6.612 3.395 1.00 81.31 79 GLY A CA 1
ATOM 617 C C . GLY A 1 79 ? -17.663 5.871 3.394 1.00 81.31 79 GLY A C 1
ATOM 618 O O . GLY A 1 79 ? -17.210 5.323 2.388 1.00 81.31 79 GLY A O 1
ATOM 619 N N . ALA A 1 80 ? -17.023 5.809 4.566 1.00 77.56 80 ALA A N 1
ATOM 620 C CA . ALA A 1 80 ? -15.699 5.198 4.722 1.00 77.56 80 ALA A CA 1
ATOM 621 C C . ALA A 1 80 ? -15.680 3.691 4.396 1.00 77.56 80 ALA A C 1
ATOM 623 O O . ALA A 1 80 ? -14.668 3.169 3.937 1.00 77.56 80 ALA A O 1
ATOM 624 N N . ARG A 1 81 ? -16.797 2.981 4.616 1.00 79.12 81 ARG A N 1
ATOM 625 C CA . ARG A 1 81 ? -16.907 1.532 4.367 1.00 79.12 81 ARG A CA 1
ATOM 626 C C . ARG A 1 81 ? -16.886 1.179 2.885 1.00 79.12 81 ARG A C 1
ATOM 628 O O . ARG A 1 81 ? -16.092 0.331 2.495 1.00 79.12 81 ARG A O 1
ATOM 635 N N . ASN A 1 82 ? -17.698 1.859 2.083 1.00 80.06 82 ASN A N 1
ATOM 636 C CA . ASN A 1 82 ? -17.777 1.599 0.646 1.00 80.06 82 ASN A CA 1
ATOM 637 C C . ASN A 1 82 ? -16.533 2.123 -0.085 1.00 80.06 82 ASN A C 1
ATOM 639 O O . ASN A 1 82 ? -16.050 1.487 -1.019 1.00 80.06 82 ASN A O 1
ATOM 643 N N . ALA A 1 83 ? -15.970 3.246 0.381 1.00 82.94 83 ALA A N 1
ATOM 644 C CA . ALA A 1 83 ? -14.703 3.757 -0.133 1.00 82.94 83 ALA A CA 1
ATOM 645 C C . ALA A 1 83 ? -13.560 2.748 0.079 1.00 82.94 83 ALA A C 1
ATOM 647 O O . ALA A 1 83 ? -12.790 2.497 -0.843 1.00 82.94 83 ALA A O 1
ATOM 648 N N . HIS A 1 84 ? -13.486 2.115 1.257 1.00 81.50 84 HIS A N 1
ATOM 649 C CA . HIS A 1 84 ? -12.457 1.118 1.551 1.00 81.50 84 HIS A CA 1
ATOM 650 C C . HIS A 1 84 ? -12.539 -0.102 0.623 1.00 81.50 84 HIS A C 1
ATOM 652 O O . HIS A 1 84 ? -11.529 -0.493 0.041 1.00 81.50 84 HIS A O 1
ATOM 658 N N . SER A 1 85 ? -13.735 -0.668 0.428 1.00 81.75 85 SER A N 1
ATOM 659 C CA . SER A 1 85 ? -13.912 -1.805 -0.483 1.00 81.75 85 SER A CA 1
ATOM 660 C C . SER A 1 85 ? -13.576 -1.448 -1.930 1.00 81.75 85 SER A C 1
ATOM 662 O O . SER A 1 85 ? -12.929 -2.242 -2.609 1.00 81.75 85 SER A O 1
ATOM 664 N N . LEU A 1 86 ? -13.957 -0.252 -2.394 1.00 83.19 86 LEU A N 1
ATOM 665 C CA . LEU A 1 86 ? -13.640 0.205 -3.748 1.00 83.19 86 LEU A CA 1
ATOM 666 C C . LEU A 1 86 ? -12.126 0.341 -3.951 1.00 83.19 86 LEU A C 1
ATOM 668 O O . LEU A 1 86 ? -11.600 -0.136 -4.953 1.00 83.19 86 LEU A O 1
ATOM 672 N N . CYS A 1 87 ? -11.423 0.925 -2.976 1.00 81.94 87 CYS A N 1
ATOM 673 C CA . CYS A 1 87 ? -9.964 1.014 -2.985 1.00 81.94 87 CYS A CA 1
ATOM 674 C C . CYS A 1 87 ? -9.306 -0.369 -3.028 1.00 81.94 87 CYS A C 1
ATOM 676 O O . CYS A 1 87 ? -8.390 -0.572 -3.821 1.00 81.94 87 CYS A O 1
ATOM 678 N N . CYS A 1 88 ? -9.776 -1.328 -2.224 1.00 81.31 88 CYS A N 1
ATOM 679 C CA . CYS A 1 88 ? -9.250 -2.694 -2.241 1.00 81.31 88 CYS A CA 1
ATOM 680 C C . CYS A 1 88 ? -9.450 -3.380 -3.597 1.00 81.31 88 CYS A C 1
ATOM 682 O O . CYS A 1 88 ? -8.500 -3.958 -4.117 1.00 81.31 88 CYS A O 1
ATOM 684 N N . VAL A 1 89 ? -10.645 -3.289 -4.189 1.00 83.81 89 VAL A N 1
ATOM 685 C CA . VAL A 1 89 ? -10.931 -3.890 -5.504 1.00 83.81 89 VAL A CA 1
ATOM 686 C C . VAL A 1 89 ? -10.079 -3.243 -6.595 1.00 83.81 89 VAL A C 1
ATOM 688 O O . VAL A 1 89 ? -9.452 -3.951 -7.379 1.00 83.81 89 VAL A O 1
ATOM 691 N N . ALA A 1 90 ? -9.994 -1.913 -6.616 1.00 81.62 90 ALA A N 1
ATOM 692 C CA . ALA A 1 90 ? -9.184 -1.195 -7.594 1.00 81.62 90 ALA A CA 1
ATOM 693 C C . ALA A 1 90 ? -7.682 -1.488 -7.436 1.00 81.62 90 ALA A C 1
ATOM 695 O O . ALA A 1 90 ? -6.974 -1.648 -8.428 1.00 81.62 90 ALA A O 1
ATOM 696 N N . SER A 1 91 ? -7.200 -1.623 -6.197 1.00 77.19 91 SER A N 1
ATOM 697 C CA . SER A 1 91 ? -5.804 -1.979 -5.914 1.00 77.19 91 SER A CA 1
ATOM 698 C C . SER A 1 91 ? -5.504 -3.419 -6.327 1.00 77.19 91 SER A C 1
ATOM 700 O O . SER A 1 91 ? -4.477 -3.667 -6.948 1.00 77.19 91 SER A O 1
ATOM 702 N N . ALA A 1 92 ? -6.407 -4.362 -6.043 1.00 80.81 92 ALA A N 1
ATOM 703 C CA . ALA A 1 92 ? -6.274 -5.752 -6.471 1.00 80.81 92 ALA A CA 1
ATOM 704 C C . ALA A 1 92 ? -6.256 -5.871 -8.001 1.00 80.81 92 ALA A C 1
ATOM 706 O O . ALA A 1 92 ? -5.373 -6.525 -8.550 1.00 80.81 92 ALA A O 1
ATOM 707 N N . ALA A 1 93 ? -7.175 -5.186 -8.687 1.00 81.88 93 ALA A N 1
ATOM 708 C CA . ALA A 1 93 ? -7.209 -5.139 -10.146 1.00 81.88 93 ALA A CA 1
ATOM 709 C C . ALA A 1 93 ? -5.925 -4.531 -10.723 1.00 81.88 93 ALA A C 1
ATOM 711 O O . ALA A 1 93 ? -5.364 -5.060 -11.677 1.00 81.88 93 ALA A O 1
ATOM 712 N N . GLY A 1 94 ? -5.423 -3.455 -10.120 1.00 77.69 94 GLY A N 1
ATOM 713 C CA . GLY A 1 94 ? -4.204 -2.809 -10.579 1.00 77.69 94 GLY A CA 1
ATOM 714 C C . GLY A 1 94 ? -2.932 -3.618 -10.304 1.00 77.69 94 GLY A C 1
ATOM 715 O O . GLY A 1 94 ? -2.056 -3.653 -11.161 1.00 77.69 94 GLY A O 1
ATOM 716 N N . TYR A 1 95 ? -2.834 -4.334 -9.177 1.00 76.75 95 TYR A N 1
ATOM 717 C CA . TYR A 1 95 ? -1.734 -5.279 -8.943 1.00 76.75 95 TYR A CA 1
ATOM 718 C C . TYR A 1 95 ? -1.801 -6.485 -9.881 1.00 76.75 95 TYR A C 1
ATOM 720 O O . TYR A 1 95 ? -0.766 -6.922 -10.377 1.00 76.75 95 TYR A O 1
ATOM 728 N N . LEU A 1 96 ? -3.002 -6.995 -10.166 1.00 80.25 96 LEU A N 1
ATOM 729 C CA . LEU A 1 96 ? -3.190 -8.072 -11.135 1.00 80.25 96 LEU A CA 1
ATOM 730 C C . LEU A 1 96 ? -2.775 -7.621 -12.539 1.00 80.25 96 LEU A C 1
ATOM 732 O O . LEU A 1 96 ? -2.037 -8.326 -13.218 1.00 80.25 96 LEU A O 1
ATOM 736 N N . 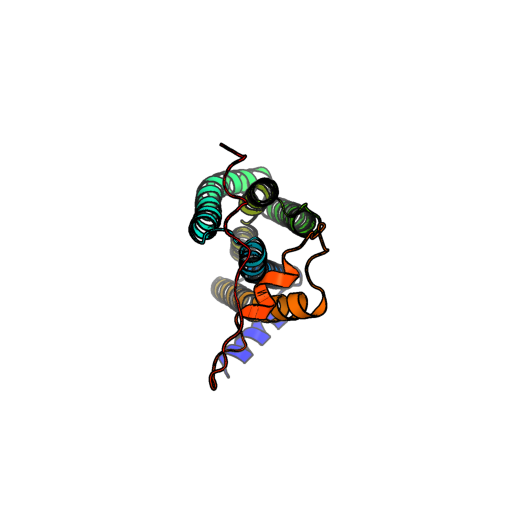ALA A 1 97 ? -3.181 -6.418 -12.943 1.00 75.75 97 ALA A N 1
ATOM 737 C CA . ALA A 1 97 ? -2.772 -5.825 -14.207 1.00 75.75 97 ALA A CA 1
ATOM 738 C C . ALA A 1 97 ? -1.262 -5.539 -14.260 1.00 75.75 97 ALA A C 1
ATOM 740 O O . ALA A 1 97 ? -0.664 -5.688 -15.316 1.00 75.75 97 ALA A O 1
ATOM 741 N N . LEU A 1 98 ? -0.623 -5.196 -13.137 1.00 73.06 98 LEU A N 1
ATOM 742 C CA . LEU A 1 98 ? 0.835 -5.049 -13.055 1.00 73.06 98 LEU A CA 1
ATOM 743 C C . LEU A 1 98 ? 1.566 -6.399 -13.184 1.00 73.06 98 LEU A C 1
ATOM 745 O O . LEU A 1 98 ? 2.669 -6.445 -13.715 1.00 73.06 98 LEU A O 1
ATOM 749 N N . GLY A 1 99 ? 0.966 -7.488 -1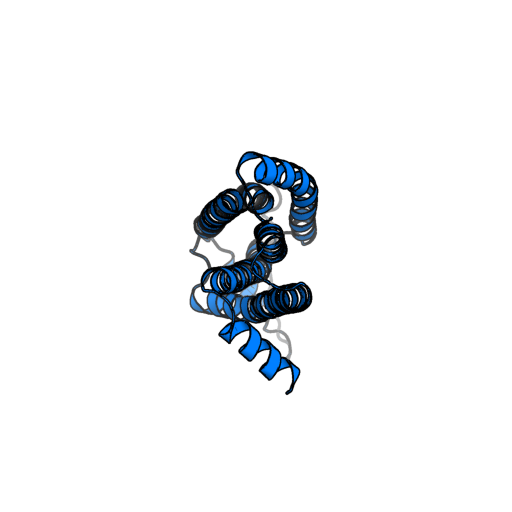2.693 1.00 71.56 99 GLY A N 1
ATOM 750 C CA . GLY A 1 99 ? 1.523 -8.840 -12.800 1.00 71.56 99 GLY A CA 1
ATOM 751 C C . GLY A 1 99 ? 1.307 -9.502 -14.165 1.00 71.56 99 GLY A C 1
ATOM 752 O O . GLY A 1 99 ? 2.144 -10.288 -14.593 1.00 71.56 99 GLY A O 1
ATOM 753 N N . LEU A 1 100 ? 0.196 -9.190 -14.841 1.00 71.62 100 LEU A N 1
ATOM 754 C CA . LEU A 1 100 ? -0.144 -9.706 -16.176 1.00 71.62 100 LEU A CA 1
ATOM 755 C C . LEU A 1 100 ? 0.295 -8.780 -17.319 1.00 71.62 100 LEU A C 1
ATOM 757 O O . LEU A 1 100 ? 0.256 -9.180 -18.481 1.00 71.62 100 LEU A O 1
ATOM 761 N N . GLY A 1 101 ? 0.627 -7.531 -17.001 1.00 63.25 101 GLY A N 1
ATOM 762 C CA . GLY A 1 101 ? 0.893 -6.489 -17.979 1.00 63.25 101 GLY A CA 1
ATOM 763 C C . GLY A 1 101 ? 2.173 -6.739 -18.779 1.00 63.25 101 GLY A C 1
ATOM 764 O O . GLY A 1 101 ? 3.103 -7.377 -18.279 1.00 63.25 101 GLY A O 1
ATOM 765 N N . PRO A 1 102 ? 2.238 -6.22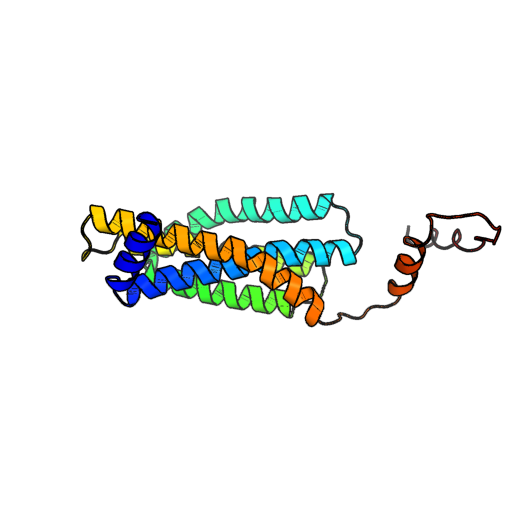5 -20.020 1.00 61.59 102 PRO A N 1
ATOM 766 C CA . PRO A 1 102 ? 3.454 -6.270 -20.818 1.00 61.59 102 PRO A CA 1
ATOM 767 C C . PRO A 1 102 ? 4.604 -5.528 -20.108 1.00 61.59 102 PRO A C 1
ATOM 769 O O . PRO A 1 102 ? 4.359 -4.580 -19.358 1.00 61.59 102 PRO A O 1
ATOM 772 N N . PRO A 1 103 ? 5.870 -5.918 -20.346 1.00 61.78 103 PRO A N 1
ATOM 773 C CA . PRO A 1 103 ? 7.046 -5.352 -19.673 1.00 61.78 103 PRO A CA 1
ATOM 774 C C . PRO A 1 103 ? 7.382 -3.904 -20.091 1.00 61.78 103 PRO A C 1
ATOM 776 O O . PRO A 1 103 ? 8.454 -3.392 -19.768 1.00 61.78 103 PRO A O 1
ATOM 779 N N . ASP A 1 104 ? 6.486 -3.218 -20.804 1.00 65.19 104 ASP A N 1
ATOM 780 C CA . ASP A 1 104 ? 6.734 -1.887 -21.343 1.00 65.19 104 ASP A CA 1
ATOM 781 C C . ASP A 1 104 ? 6.600 -0.813 -20.255 1.00 65.19 104 ASP A C 1
ATOM 783 O O . ASP A 1 104 ? 5.535 -0.625 -19.656 1.00 65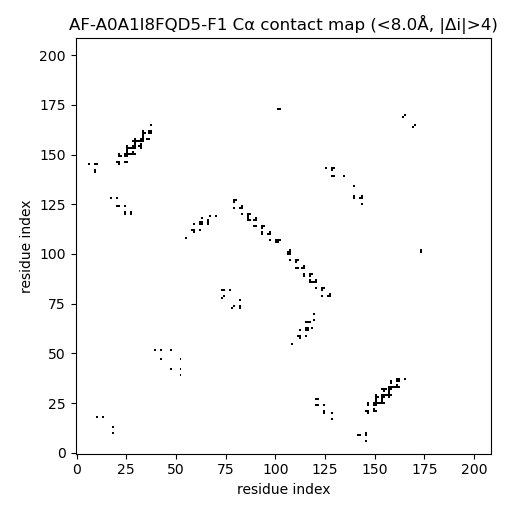.19 104 ASP A O 1
ATOM 787 N N . PHE A 1 105 ? 7.671 -0.041 -20.049 1.00 64.62 105 PHE A N 1
ATOM 788 C CA . PHE A 1 105 ? 7.761 1.047 -19.066 1.00 64.62 105 PHE A CA 1
ATOM 789 C C . PHE A 1 105 ? 6.549 2.011 -19.028 1.00 64.62 105 PHE A C 1
ATOM 791 O O . PHE A 1 105 ? 6.034 2.253 -17.933 1.00 64.62 105 PHE A O 1
ATOM 798 N N . PRO A 1 106 ? 6.025 2.543 -20.156 1.00 64.56 106 PRO A N 1
ATOM 799 C CA . PRO A 1 106 ? 4.874 3.456 -20.120 1.00 64.56 106 PRO A CA 1
ATOM 800 C C . PRO A 1 106 ? 3.559 2.773 -19.699 1.00 64.56 106 PRO A C 1
ATOM 802 O O . PRO A 1 106 ? 2.700 3.396 -19.065 1.00 64.56 106 PRO A O 1
ATOM 805 N N . SER A 1 107 ? 3.398 1.481 -19.996 1.00 64.81 107 SER A N 1
ATOM 806 C CA . SER A 1 107 ? 2.229 0.710 -19.555 1.00 64.81 107 SER A CA 1
ATOM 807 C C . SER A 1 107 ? 2.278 0.442 -18.043 1.00 64.81 107 SER A C 1
ATOM 809 O O . SER A 1 107 ? 1.285 0.628 -17.338 1.00 64.81 107 SER A O 1
ATOM 811 N N . LEU A 1 108 ? 3.467 0.145 -17.509 1.00 69.31 108 LEU A N 1
ATOM 812 C CA . LEU A 1 108 ? 3.708 0.016 -16.071 1.00 69.31 108 LEU A CA 1
ATOM 813 C C . LEU A 1 108 ? 3.482 1.340 -15.327 1.00 69.31 108 LEU A C 1
ATOM 815 O O . LEU A 1 108 ? 2.869 1.327 -14.258 1.00 69.31 108 LEU A O 1
ATOM 819 N N . ALA A 1 109 ? 3.931 2.470 -15.889 1.00 68.38 109 ALA A N 1
ATOM 820 C CA . ALA A 1 109 ? 3.721 3.807 -15.320 1.00 68.38 109 ALA A CA 1
ATOM 821 C C . ALA A 1 109 ? 2.225 4.139 -15.205 1.00 68.38 109 ALA A C 1
ATOM 823 O O . ALA A 1 109 ? 1.732 4.508 -14.140 1.00 68.38 109 ALA A O 1
ATOM 824 N N . SER A 1 110 ? 1.460 3.928 -16.278 1.00 70.38 110 SER A N 1
ATOM 825 C CA . SER A 1 110 ? 0.016 4.204 -16.286 1.00 70.38 110 SER A CA 1
ATOM 826 C C . SER A 1 110 ? -0.777 3.312 -15.320 1.00 70.38 110 SER A C 1
ATOM 828 O O . SER A 1 110 ? -1.616 3.813 -14.564 1.00 70.38 110 SER A O 1
ATOM 830 N N . LEU A 1 111 ? -0.462 2.017 -15.244 1.00 72.56 111 LEU A N 1
ATOM 831 C CA . LEU A 1 111 ? -1.047 1.095 -14.258 1.00 72.56 111 LEU A CA 1
ATOM 832 C C . LEU A 1 111 ? -0.687 1.479 -12.811 1.00 72.56 111 LEU A C 1
ATOM 834 O O . LEU A 1 111 ? -1.505 1.354 -11.888 1.00 72.56 111 LEU A O 1
ATOM 838 N N . ARG A 1 112 ? 0.522 2.010 -12.604 1.00 72.88 112 ARG A N 1
ATOM 839 C CA . ARG A 1 112 ? 0.978 2.563 -11.324 1.00 72.88 112 ARG A CA 1
ATOM 840 C C . ARG A 1 112 ? 0.237 3.830 -10.927 1.00 72.88 112 ARG A C 1
ATOM 842 O O . ARG A 1 112 ? -0.108 3.963 -9.757 1.00 72.88 112 ARG A O 1
ATOM 849 N N . LEU A 1 113 ? -0.066 4.721 -11.865 1.00 73.88 113 LEU A N 1
ATOM 850 C CA . LEU A 1 113 ? -0.859 5.922 -11.591 1.00 73.88 113 LEU A CA 1
ATOM 851 C C . LEU A 1 113 ? -2.265 5.549 -11.106 1.00 73.88 113 LEU A C 1
ATOM 853 O O . LEU A 1 113 ? -2.739 6.087 -10.106 1.00 73.88 113 LEU A O 1
ATOM 857 N N . ILE A 1 114 ? -2.898 4.568 -11.755 1.00 71.31 114 ILE A N 1
ATOM 858 C CA . ILE A 1 114 ? -4.219 4.074 -11.348 1.00 71.31 114 ILE A CA 1
ATOM 859 C C . ILE A 1 114 ? -4.147 3.458 -9.948 1.00 71.31 114 ILE A C 1
ATOM 861 O O . ILE A 1 114 ? -4.932 3.827 -9.078 1.00 71.31 114 ILE A O 1
ATOM 865 N N . THR A 1 115 ? -3.181 2.577 -9.678 1.00 73.31 115 THR A N 1
ATOM 866 C CA . THR A 1 115 ? -3.030 1.985 -8.333 1.00 73.31 115 THR A CA 1
ATOM 867 C C . THR A 1 115 ? -2.683 3.020 -7.261 1.00 73.31 115 THR A C 1
ATOM 869 O O . THR A 1 115 ? -3.194 2.928 -6.144 1.00 73.31 115 THR A O 1
ATOM 872 N N . ALA A 1 116 ? -1.879 4.037 -7.586 1.00 71.25 116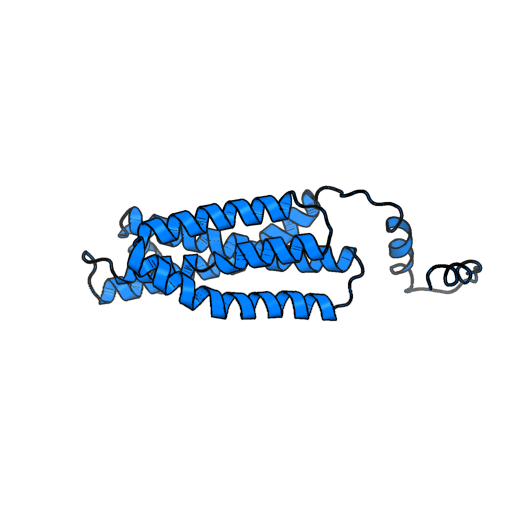 ALA A N 1
ATOM 873 C CA . ALA A 1 116 ? -1.521 5.126 -6.678 1.00 71.25 116 ALA A CA 1
ATOM 874 C C . ALA A 1 116 ? -2.737 5.951 -6.247 1.00 71.25 116 ALA A C 1
ATOM 876 O O . ALA A 1 116 ? -2.850 6.301 -5.070 1.00 71.25 116 ALA A O 1
ATOM 877 N N . LEU A 1 117 ? -3.678 6.206 -7.164 1.00 69.88 117 LEU A N 1
ATOM 878 C CA . LEU A 1 117 ? -4.914 6.925 -6.851 1.00 69.88 117 LEU A CA 1
ATOM 879 C C . LEU A 1 117 ? -5.737 6.198 -5.775 1.00 69.88 117 LEU A C 1
ATOM 881 O O . LEU A 1 117 ? -6.283 6.832 -4.873 1.00 69.88 117 LEU A O 1
ATOM 885 N N . PHE A 1 118 ? -5.795 4.868 -5.814 1.00 67.25 118 PHE A N 1
ATOM 886 C CA . PHE A 1 118 ? -6.627 4.094 -4.889 1.00 67.25 118 PHE A CA 1
ATOM 887 C C . PHE A 1 118 ? -5.937 3.727 -3.572 1.00 67.25 118 PHE A C 1
ATOM 889 O O . PHE A 1 118 ? -6.611 3.257 -2.650 1.00 67.25 118 PHE A O 1
ATOM 896 N N . LYS A 1 119 ? -4.636 4.005 -3.419 1.00 72.75 119 LYS A N 1
ATOM 897 C CA . LYS A 1 119 ? -3.843 3.599 -2.248 1.00 72.75 119 LYS A CA 1
ATOM 898 C C . LYS A 1 119 ? -4.005 4.517 -1.027 1.00 72.75 119 LYS A C 1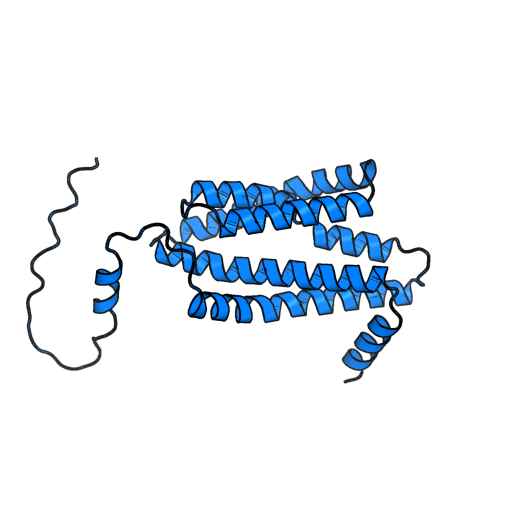
ATOM 900 O O . LYS A 1 119 ? -3.037 4.916 -0.378 1.00 72.75 119 LYS A O 1
ATOM 905 N N . HIS A 1 120 ? -5.252 4.826 -0.679 1.00 79.44 120 HIS A N 1
ATOM 906 C CA . HIS A 1 120 ? -5.636 5.500 0.571 1.00 79.44 120 HIS A CA 1
ATOM 907 C C . HIS A 1 120 ? -6.234 4.541 1.610 1.00 79.44 120 HIS A C 1
ATOM 909 O O . HIS A 1 120 ? -6.694 4.962 2.673 1.00 79.44 120 HIS A O 1
ATOM 915 N N . THR A 1 121 ? -6.172 3.241 1.329 1.00 79.00 121 THR A N 1
ATOM 916 C CA . THR A 1 121 ? -6.665 2.121 2.135 1.00 79.00 121 THR A CA 1
ATOM 917 C C . THR A 1 121 ? -6.270 2.231 3.612 1.00 79.00 121 THR A C 1
ATOM 919 O O . THR A 1 121 ? -7.121 2.126 4.494 1.00 79.00 121 THR A O 1
ATOM 922 N N . GLN A 1 122 ? -5.002 2.545 3.876 1.00 80.81 122 GLN A N 1
ATOM 923 C CA . GLN A 1 122 ? -4.424 2.719 5.211 1.00 80.81 122 GLN A CA 1
ATOM 924 C C . GLN A 1 122 ? -5.017 3.900 5.993 1.00 80.81 122 GLN A C 1
ATOM 926 O O . GLN A 1 122 ? -5.255 3.798 7.197 1.00 80.81 122 GLN A O 1
ATOM 931 N N . THR A 1 123 ? -5.287 5.024 5.330 1.00 83.44 123 THR A N 1
ATOM 932 C CA . THR A 1 123 ? -5.938 6.180 5.962 1.00 83.44 123 THR A CA 1
ATOM 933 C C . THR A 1 123 ? -7.400 5.865 6.270 1.00 83.44 123 THR A C 1
ATOM 935 O O . THR A 1 123 ? -7.877 6.181 7.357 1.00 83.44 123 THR A O 1
ATOM 938 N N . LEU A 1 124 ? -8.096 5.178 5.357 1.00 84.31 124 LEU A N 1
ATOM 939 C CA . LEU A 1 124 ? -9.490 4.757 5.539 1.00 84.31 124 LEU A CA 1
ATOM 940 C C . LEU A 1 124 ? -9.663 3.766 6.696 1.00 84.31 124 LEU A C 1
ATOM 942 O O . LEU A 1 124 ? -10.597 3.890 7.480 1.00 84.31 124 LEU A O 1
ATOM 946 N N . GLN A 1 125 ? -8.750 2.809 6.848 1.00 83.38 125 GLN A N 1
ATOM 947 C CA . GLN A 1 125 ? -8.781 1.872 7.975 1.00 83.38 125 GLN A CA 1
ATOM 948 C C . GLN A 1 125 ? -8.611 2.601 9.311 1.00 83.38 125 GLN A C 1
ATOM 950 O O . GLN A 1 125 ? -9.370 2.355 10.249 1.00 83.38 125 GLN A O 1
ATOM 955 N N . ARG A 1 126 ? -7.662 3.546 9.389 1.00 84.50 126 ARG A N 1
ATOM 956 C CA . ARG A 1 126 ? -7.437 4.348 10.601 1.00 84.50 126 ARG A CA 1
ATOM 957 C C . ARG A 1 126 ? -8.645 5.207 10.950 1.00 84.50 126 ARG A C 1
ATOM 959 O O . ARG A 1 126 ? -9.024 5.251 12.116 1.00 84.50 126 ARG A O 1
ATOM 966 N N . THR A 1 127 ? -9.283 5.845 9.968 1.00 85.44 127 THR A N 1
ATOM 967 C CA . THR A 1 127 ? -10.500 6.633 10.222 1.00 85.44 127 THR A CA 1
ATOM 968 C C . THR A 1 127 ? -11.664 5.748 10.657 1.00 85.44 127 THR A C 1
ATOM 970 O O . THR A 1 127 ? -12.384 6.109 11.579 1.00 85.44 127 THR A O 1
ATOM 973 N N . GLN A 1 128 ? -11.817 4.550 10.089 1.00 83.25 128 GLN A N 1
ATOM 974 C CA . GLN A 1 128 ? -12.840 3.597 10.527 1.00 83.25 128 GLN A CA 1
ATOM 975 C C . GLN A 1 128 ? -12.620 3.078 11.951 1.00 83.25 128 GLN A C 1
ATOM 977 O O . GLN A 1 128 ? -13.591 2.926 12.696 1.00 83.25 128 GLN A O 1
ATOM 982 N N . LEU A 1 129 ? -11.368 2.819 12.336 1.00 84.19 129 LEU A N 1
ATOM 983 C CA . LEU A 1 129 ? -11.013 2.465 13.711 1.00 84.19 129 LEU A CA 1
ATOM 984 C C . LEU A 1 129 ? -11.262 3.649 14.658 1.00 84.19 129 LEU A C 1
ATOM 986 O O . LEU A 1 129 ? -11.829 3.468 15.734 1.00 84.19 129 LEU A O 1
ATOM 990 N N . ALA A 1 130 ? -10.921 4.869 14.236 1.00 85.25 130 ALA A N 1
ATOM 991 C CA . ALA A 1 130 ? -11.108 6.074 15.038 1.00 85.25 130 ALA A CA 1
ATOM 992 C C . ALA A 1 130 ? -12.586 6.456 15.233 1.00 85.25 130 ALA A C 1
ATOM 994 O O . ALA A 1 130 ? -12.964 6.915 16.307 1.00 85.25 130 ALA A O 1
ATOM 995 N N . SER A 1 131 ? -13.437 6.233 14.232 1.00 82.31 131 SER A N 1
ATOM 996 C CA . SER A 1 131 ? -14.876 6.530 14.286 1.00 82.31 131 SER A CA 1
ATOM 997 C C . SER A 1 131 ? -15.725 5.388 14.859 1.00 82.31 131 SER A C 1
ATOM 999 O O . SER A 1 131 ? -16.944 5.417 14.717 1.00 82.31 131 SER A O 1
ATOM 1001 N N . SER A 1 132 ? -15.117 4.364 15.467 1.00 79.56 132 SER A N 1
ATOM 1002 C CA . SER A 1 132 ? -15.866 3.274 16.104 1.00 79.56 132 SER A CA 1
ATOM 1003 C C . SER A 1 132 ? -16.482 3.758 17.433 1.00 79.56 132 SER A C 1
ATOM 1005 O O . SER A 1 132 ? -15.720 4.142 18.331 1.00 79.56 132 SER A O 1
ATOM 1007 N N . PRO A 1 133 ? -17.827 3.781 17.564 1.00 73.56 133 PRO A N 1
ATOM 1008 C CA . PRO A 1 133 ? -18.516 4.321 18.741 1.00 73.56 133 PRO A CA 1
ATOM 1009 C C . PRO A 1 133 ? -18.426 3.395 19.963 1.00 73.56 133 PRO A C 1
ATOM 1011 O O . PRO A 1 133 ? -18.463 3.874 21.090 1.00 73.56 133 PRO A O 1
ATOM 1014 N N . ASP A 1 134 ? -18.220 2.095 19.745 1.00 75.69 134 ASP A N 1
ATOM 1015 C CA . ASP A 1 134 ? -18.270 1.057 20.787 1.00 75.69 134 ASP A CA 1
ATOM 1016 C C . ASP A 1 134 ? -16.973 0.940 21.613 1.00 75.69 134 ASP A C 1
ATOM 1018 O O . ASP A 1 134 ? -16.809 0.034 22.429 1.00 75.69 134 ASP A O 1
ATOM 1022 N N . VAL A 1 135 ? -16.007 1.835 21.384 1.00 81.56 135 VAL A N 1
ATOM 1023 C CA . VAL A 1 135 ? -14.646 1.725 21.919 1.00 81.56 135 VAL A CA 1
ATOM 1024 C C . VAL A 1 135 ? -14.286 2.967 22.725 1.00 81.56 135 VAL A C 1
ATOM 1026 O O . VAL A 1 135 ? -14.366 4.091 22.224 1.00 81.56 135 VAL A O 1
ATOM 1029 N N . SER A 1 136 ? -13.824 2.758 23.962 1.00 85.69 136 SER A N 1
ATOM 1030 C CA . SER A 1 136 ? -13.281 3.827 24.804 1.00 85.69 136 SER A CA 1
ATOM 1031 C C . SER A 1 136 ? -12.063 4.489 24.153 1.00 85.69 136 SER A C 1
ATOM 1033 O O . SER A 1 136 ? -11.316 3.866 23.398 1.00 85.69 136 SER A O 1
ATOM 1035 N N . GLU A 1 137 ? -11.817 5.760 24.464 1.00 84.50 137 GLU A N 1
ATOM 1036 C CA . GLU A 1 137 ? -10.715 6.522 23.865 1.00 84.50 137 GLU A CA 1
ATOM 1037 C C . GLU A 1 137 ? -9.342 5.862 24.088 1.00 84.50 137 GLU A C 1
ATOM 1039 O O . GLU A 1 137 ? -8.548 5.728 23.155 1.00 84.50 137 GLU A O 1
ATOM 1044 N N . SER A 1 138 ? -9.100 5.336 25.293 1.00 84.31 138 SER A N 1
ATOM 1045 C CA . SER A 1 138 ? -7.860 4.628 25.631 1.00 84.31 138 SER A CA 1
ATOM 1046 C C . SER A 1 138 ? -7.668 3.346 24.816 1.00 84.31 138 SER A C 1
ATOM 1048 O O . SER A 1 138 ? -6.554 3.040 24.385 1.00 84.31 138 SER A O 1
ATOM 1050 N N . ARG A 1 139 ? -8.751 2.610 24.554 1.00 84.56 139 ARG A N 1
ATOM 1051 C CA . ARG A 1 139 ? -8.719 1.396 23.738 1.00 84.56 139 ARG A CA 1
ATOM 1052 C C . ARG A 1 139 ? -8.590 1.712 22.250 1.00 84.56 139 ARG A C 1
ATOM 1054 O O . ARG A 1 139 ? -7.861 1.025 21.546 1.00 84.56 139 ARG A O 1
ATOM 1061 N N . ARG A 1 140 ? -9.198 2.800 21.770 1.00 85.25 140 ARG A N 1
ATOM 1062 C CA . ARG A 1 140 ? -9.053 3.275 20.384 1.00 85.25 140 ARG A CA 1
ATOM 1063 C C . ARG A 1 140 ? -7.596 3.584 20.039 1.00 85.25 140 ARG A C 1
ATOM 1065 O O . ARG A 1 140 ? -7.127 3.175 18.979 1.00 85.25 140 ARG A O 1
ATOM 1072 N N . ILE A 1 141 ? -6.874 4.257 20.938 1.00 85.69 141 ILE A N 1
ATOM 1073 C CA . ILE A 1 141 ? -5.439 4.537 20.767 1.00 85.69 141 ILE A CA 1
ATOM 1074 C C . ILE A 1 141 ? -4.642 3.227 20.703 1.00 85.69 141 ILE A C 1
ATOM 1076 O O . ILE A 1 141 ? -3.793 3.070 19.824 1.00 85.69 141 ILE A O 1
ATOM 1080 N N . ARG A 1 142 ? -4.946 2.259 21.579 1.00 86.31 142 ARG A N 1
ATOM 1081 C CA . ARG A 1 142 ? -4.297 0.939 21.561 1.00 86.31 142 ARG A CA 1
ATOM 1082 C C . ARG A 1 142 ? -4.579 0.162 20.274 1.00 86.31 142 ARG A C 1
ATOM 1084 O O . ARG A 1 142 ? -3.637 -0.351 19.681 1.00 86.31 142 ARG A O 1
ATOM 1091 N N . LEU A 1 143 ? -5.819 0.151 19.783 1.00 86.44 143 LEU A N 1
ATOM 1092 C CA . LEU A 1 143 ? -6.184 -0.478 18.507 1.00 86.44 143 LEU A CA 1
ATOM 1093 C C . LEU A 1 143 ? -5.466 0.165 17.315 1.00 86.44 143 LEU A C 1
ATOM 1095 O O . LEU A 1 143 ? -4.984 -0.542 16.432 1.00 86.44 143 LEU A O 1
ATOM 1099 N N . LEU A 1 144 ? -5.356 1.496 17.292 1.00 88.44 144 LEU A N 1
ATOM 1100 C CA . LEU A 1 144 ? -4.617 2.217 16.254 1.00 88.44 144 LEU A CA 1
ATOM 1101 C C . LEU A 1 144 ? -3.111 1.903 16.297 1.00 88.44 144 LEU A C 1
ATOM 1103 O O . LEU A 1 144 ? -2.468 1.766 15.249 1.00 88.44 144 LEU A O 1
ATOM 1107 N N . GLY A 1 145 ? -2.567 1.753 17.508 1.00 89.00 145 GLY A N 1
ATOM 1108 C CA . GLY A 1 145 ? -1.213 1.262 17.750 1.00 89.00 145 GLY A CA 1
ATOM 1109 C C . GLY A 1 145 ? -1.019 -0.142 17.183 1.00 89.00 145 GLY A C 1
ATOM 1110 O O . GLY A 1 145 ? -0.163 -0.332 16.322 1.00 89.00 145 GLY A O 1
ATOM 1111 N N . SER A 1 146 ? -1.874 -1.091 17.572 1.00 88.75 146 SER A N 1
ATOM 1112 C CA . SER A 1 146 ? -1.853 -2.472 17.077 1.00 88.75 146 SER A CA 1
ATOM 1113 C C . SER A 1 146 ? -1.983 -2.554 15.553 1.00 88.75 146 SER A C 1
ATOM 1115 O O . SER A 1 146 ? -1.233 -3.289 14.911 1.00 88.75 146 SER A O 1
ATOM 1117 N N . HIS A 1 147 ? -2.877 -1.765 14.947 1.00 89.25 147 HIS A N 1
ATOM 1118 C CA . HIS A 1 147 ? -3.020 -1.680 13.488 1.00 89.25 147 HIS A CA 1
ATOM 1119 C C . HIS A 1 147 ? -1.714 -1.251 12.814 1.00 89.25 147 HIS A C 1
ATOM 1121 O O . HIS A 1 147 ? -1.307 -1.850 11.817 1.00 89.25 147 HIS A O 1
ATOM 1127 N N . SER A 1 148 ? -1.025 -0.261 13.387 1.00 89.94 148 SER A N 1
ATOM 1128 C CA . SER A 1 148 ? 0.246 0.243 12.860 1.00 89.94 148 SER A CA 1
ATOM 1129 C C . SER A 1 148 ? 1.392 -0.751 13.070 1.00 89.94 148 SER A C 1
ATOM 1131 O O . SER A 1 148 ? 2.191 -0.947 12.159 1.00 89.94 148 SER A O 1
ATOM 1133 N N . THR A 1 149 ? 1.448 -1.439 14.214 1.00 90.75 149 THR A N 1
ATOM 1134 C CA . THR A 1 149 ? 2.429 -2.508 14.468 1.00 90.75 149 THR A CA 1
ATOM 1135 C C . THR A 1 149 ? 2.279 -3.648 13.467 1.00 90.75 149 THR A C 1
ATOM 1137 O O . THR A 1 149 ? 3.266 -4.080 12.871 1.00 90.75 149 THR A O 1
ATOM 1140 N N . LEU A 1 150 ? 1.046 -4.110 13.241 1.00 90.31 150 LEU A N 1
ATOM 1141 C CA . LEU A 1 150 ? 0.774 -5.197 12.307 1.00 90.31 150 LEU A CA 1
ATOM 1142 C C . LEU A 1 150 ? 1.078 -4.768 10.862 1.00 90.31 150 LEU A C 1
ATOM 1144 O O . LEU A 1 150 ? 1.760 -5.472 10.128 1.00 90.31 150 LEU A O 1
ATOM 1148 N N . SER A 1 151 ? 0.659 -3.566 10.483 1.00 90.06 151 SER A N 1
ATOM 1149 C CA . SER A 1 151 ? 0.997 -2.926 9.209 1.00 90.06 151 SER A CA 1
ATOM 1150 C C . SER A 1 151 ? 2.513 -2.895 8.941 1.00 90.06 151 SER A C 1
ATOM 1152 O O . SER A 1 151 ? 2.967 -3.321 7.877 1.00 90.06 151 SER A O 1
ATOM 1154 N N . SER A 1 152 ? 3.314 -2.464 9.920 1.00 90.25 152 SER A N 1
ATOM 1155 C CA . SER A 1 152 ? 4.780 -2.453 9.813 1.00 90.25 152 SER A CA 1
ATOM 1156 C C . SER A 1 152 ? 5.377 -3.856 9.708 1.00 90.25 152 SER A C 1
ATOM 1158 O O . SER A 1 152 ? 6.336 -4.052 8.966 1.00 90.25 152 SER A O 1
ATOM 1160 N N . LEU A 1 153 ? 4.799 -4.848 10.394 1.00 92.00 153 LEU A N 1
ATOM 1161 C CA . LEU A 1 153 ? 5.228 -6.242 10.271 1.00 92.00 153 LEU A CA 1
ATOM 1162 C C . LEU A 1 153 ? 5.062 -6.750 8.830 1.00 92.00 153 LEU A C 1
ATOM 1164 O O . LEU A 1 153 ? 5.971 -7.384 8.300 1.00 92.00 153 LEU A O 1
ATOM 1168 N N . GLY A 1 154 ? 3.951 -6.408 8.169 1.00 88.25 154 GLY A N 1
ATOM 1169 C CA . GLY A 1 154 ? 3.733 -6.730 6.755 1.00 88.25 154 GLY A CA 1
ATOM 1170 C C . GLY A 1 154 ? 4.806 -6.128 5.845 1.00 88.25 154 GLY A C 1
ATOM 1171 O O . GLY A 1 154 ? 5.309 -6.807 4.955 1.00 88.25 154 GLY A O 1
ATOM 1172 N N . PHE A 1 155 ? 5.223 -4.889 6.118 1.00 89.06 155 PHE A N 1
ATOM 1173 C CA . PHE A 1 155 ? 6.277 -4.212 5.358 1.00 89.06 155 PHE A CA 1
ATOM 1174 C C . PHE A 1 155 ? 7.675 -4.824 5.560 1.00 89.06 155 PHE A C 1
ATOM 1176 O O . PHE A 1 155 ? 8.497 -4.774 4.651 1.00 89.06 155 PHE A O 1
ATOM 1183 N N . ILE A 1 156 ? 7.954 -5.406 6.731 1.00 92.00 156 ILE A N 1
ATOM 1184 C CA . ILE A 1 156 ? 9.219 -6.111 7.005 1.00 92.00 156 ILE A CA 1
ATOM 1185 C C . ILE A 1 156 ? 9.243 -7.471 6.297 1.00 92.00 156 ILE A C 1
ATOM 1187 O O . ILE A 1 156 ? 10.258 -7.855 5.718 1.00 92.00 156 ILE A O 1
ATOM 1191 N N . VAL A 1 157 ? 8.130 -8.206 6.344 1.00 92.06 157 VAL A N 1
ATOM 1192 C CA . VAL A 1 157 ? 8.044 -9.566 5.791 1.00 92.06 157 VAL A CA 1
ATOM 1193 C C . VAL A 1 157 ? 7.902 -9.553 4.263 1.00 92.06 157 VAL A C 1
ATOM 1195 O O . VAL A 1 157 ? 8.421 -10.445 3.594 1.00 92.06 157 VAL A O 1
ATOM 1198 N N . GLY A 1 158 ? 7.244 -8.548 3.683 1.00 87.25 158 GLY A N 1
ATOM 1199 C CA . GLY A 1 158 ? 6.943 -8.524 2.249 1.00 87.25 158 GLY A CA 1
ATOM 1200 C C . GLY A 1 158 ? 8.156 -8.532 1.307 1.00 87.25 158 GLY A C 1
ATOM 1201 O O . GLY A 1 158 ? 8.143 -9.332 0.374 1.00 87.25 158 GLY A O 1
ATOM 1202 N N . PRO A 1 159 ? 9.238 -7.761 1.534 1.00 87.38 159 PRO A N 1
ATOM 1203 C CA . PRO A 1 159 ? 10.447 -7.815 0.708 1.00 87.38 159 PRO A CA 1
ATOM 1204 C C . PRO A 1 159 ? 11.144 -9.175 0.762 1.00 87.38 159 PRO A C 1
ATOM 1206 O O . PRO A 1 159 ? 11.654 -9.641 -0.254 1.00 87.38 159 PRO A O 1
ATOM 1209 N N . MET A 1 160 ? 11.137 -9.826 1.933 1.00 88.50 160 MET A N 1
ATOM 1210 C CA . MET A 1 160 ? 11.731 -11.154 2.120 1.00 88.50 160 MET A CA 1
ATOM 1211 C C . MET A 1 160 ? 11.001 -12.189 1.265 1.00 88.50 160 MET A C 1
ATOM 1213 O O . MET A 1 160 ? 11.631 -12.948 0.534 1.00 88.50 160 MET A O 1
ATOM 1217 N N . VAL A 1 161 ? 9.666 -12.172 1.300 1.00 86.12 161 VAL A N 1
ATOM 1218 C CA . VAL A 1 161 ? 8.848 -13.071 0.477 1.00 86.12 161 VAL A CA 1
ATOM 1219 C C . VAL A 1 161 ? 8.938 -12.701 -1.005 1.00 86.12 161 VAL A C 1
ATOM 1221 O O . VAL A 1 161 ? 9.043 -13.593 -1.837 1.00 86.12 161 VAL A O 1
ATOM 1224 N N . GLY A 1 162 ? 8.955 -11.411 -1.346 1.00 80.38 162 GLY A N 1
ATOM 1225 C CA . GLY A 1 162 ? 9.061 -10.933 -2.727 1.00 80.38 162 GLY A CA 1
ATOM 1226 C C . GLY A 1 162 ? 10.371 -11.305 -3.411 1.00 80.38 162 GLY A C 1
ATOM 1227 O O . GLY A 1 162 ? 10.355 -11.717 -4.568 1.00 80.38 162 GLY A O 1
ATOM 1228 N N . GLY A 1 163 ? 11.494 -11.203 -2.695 1.00 78.81 163 GLY A N 1
ATOM 1229 C CA . GLY A 1 163 ? 12.798 -11.637 -3.197 1.00 78.81 163 GLY A CA 1
ATOM 1230 C C . GLY A 1 163 ? 12.834 -13.143 -3.454 1.00 78.81 163 GLY A C 1
ATOM 1231 O O . GLY A 1 163 ? 13.173 -13.572 -4.551 1.00 78.81 163 GLY A O 1
ATOM 1232 N N . VAL A 1 164 ? 12.376 -13.939 -2.484 1.00 81.94 164 VAL A N 1
ATOM 1233 C CA . VAL A 1 164 ? 12.302 -15.402 -2.620 1.00 81.94 164 VAL A CA 1
ATOM 1234 C C . VAL A 1 164 ? 11.358 -15.810 -3.758 1.00 81.94 164 VAL A C 1
ATOM 1236 O O . VAL A 1 164 ? 11.706 -16.648 -4.585 1.00 81.94 164 VAL A O 1
ATOM 1239 N N . ALA A 1 165 ? 10.177 -15.197 -3.858 1.00 76.69 165 ALA A N 1
ATOM 1240 C CA . ALA A 1 165 ? 9.226 -15.473 -4.935 1.00 76.69 165 ALA A CA 1
ATOM 1241 C C . ALA A 1 165 ? 9.806 -15.147 -6.321 1.00 76.69 165 ALA A C 1
ATOM 1243 O O . ALA A 1 165 ? 9.549 -15.877 -7.281 1.00 76.69 165 ALA A O 1
ATOM 1244 N N . PHE A 1 166 ? 10.614 -14.088 -6.422 1.00 70.44 166 PHE A N 1
ATOM 1245 C CA . PHE A 1 166 ? 11.313 -13.735 -7.654 1.00 70.44 166 PHE A CA 1
ATOM 1246 C C . PHE A 1 166 ? 12.352 -14.791 -8.059 1.00 70.44 166 PHE A C 1
ATOM 1248 O O . PHE A 1 166 ? 12.454 -15.114 -9.243 1.00 70.44 166 PHE A O 1
ATOM 1255 N N . ASP A 1 167 ? 13.069 -15.361 -7.089 1.00 71.62 167 ASP A N 1
ATOM 1256 C CA . ASP A 1 167 ? 14.066 -16.408 -7.337 1.00 71.62 167 ASP A CA 1
ATOM 1257 C C . ASP A 1 167 ? 13.430 -17.737 -7.783 1.00 71.62 167 ASP A C 1
ATOM 1259 O O . ASP A 1 167 ? 13.967 -18.409 -8.665 1.00 71.62 167 ASP A O 1
ATOM 1263 N N . PHE A 1 168 ? 12.274 -18.116 -7.219 1.00 70.31 168 PHE A N 1
ATOM 1264 C CA . PHE A 1 168 ? 11.611 -19.394 -7.527 1.00 70.31 168 PHE A CA 1
ATOM 1265 C C . PHE A 1 168 ? 10.685 -19.357 -8.751 1.00 70.31 168 PHE A C 1
ATOM 1267 O O . PHE A 1 168 ? 10.530 -20.375 -9.425 1.00 70.31 168 PHE A O 1
ATOM 1274 N N . GLY A 1 169 ? 10.041 -18.222 -9.031 1.00 63.78 169 GLY A N 1
ATOM 1275 C CA . GLY A 1 169 ? 8.930 -18.139 -9.986 1.00 63.78 169 GLY A CA 1
ATOM 1276 C C . GLY A 1 169 ? 9.047 -17.008 -10.998 1.00 63.78 169 GLY A C 1
ATOM 1277 O O . GLY A 1 169 ? 8.006 -16.567 -11.470 1.00 63.78 169 GLY A O 1
ATOM 1278 N N . GLY A 1 170 ? 10.276 -16.530 -11.259 1.00 57.91 170 GLY A N 1
ATOM 1279 C CA . GLY A 1 170 ? 10.640 -15.359 -12.070 1.00 57.91 170 GLY A CA 1
ATOM 1280 C C . GLY A 1 170 ? 9.584 -14.864 -13.063 1.00 57.91 170 GLY A C 1
ATOM 1281 O O . GLY A 1 170 ? 8.996 -15.659 -13.788 1.00 57.91 170 GLY A O 1
ATOM 1282 N N . PHE A 1 171 ? 9.391 -13.536 -13.094 1.00 56.81 171 PHE A N 1
ATOM 1283 C CA . PHE A 1 171 ? 8.402 -12.805 -13.907 1.00 56.81 171 PHE A CA 1
ATOM 1284 C C . PHE A 1 171 ? 8.090 -13.512 -15.241 1.00 56.81 171 PHE A C 1
ATOM 1286 O O . PHE A 1 171 ? 9.052 -13.857 -15.943 1.00 56.81 171 PHE A O 1
ATOM 1293 N N . PRO A 1 172 ? 6.802 -13.719 -15.602 1.00 52.16 172 PRO A N 1
ATOM 1294 C CA . PRO A 1 172 ? 6.438 -14.416 -16.831 1.00 52.16 172 PRO A CA 1
ATOM 1295 C C . PRO A 1 172 ? 7.243 -13.823 -17.993 1.00 52.16 172 PRO A C 1
ATOM 1297 O O . PRO A 1 172 ? 7.306 -12.596 -18.122 1.00 52.16 172 PRO A O 1
ATOM 1300 N N . PRO A 1 173 ? 7.944 -14.663 -18.773 1.00 48.22 173 PRO A N 1
ATOM 1301 C CA . PRO A 1 173 ? 8.874 -14.189 -19.777 1.00 48.22 173 PRO A CA 1
ATOM 1302 C C . PRO A 1 173 ? 8.077 -13.529 -20.901 1.00 48.22 173 PRO A C 1
ATOM 1304 O O . PRO A 1 173 ? 7.635 -14.195 -21.829 1.00 48.22 173 PRO A O 1
ATOM 1307 N N . GLY A 1 174 ? 7.911 -12.209 -20.825 1.00 47.22 174 GLY A N 1
ATOM 1308 C CA . GLY A 1 174 ? 7.789 -11.399 -22.027 1.00 47.22 174 GLY A CA 1
ATOM 1309 C C . GLY A 1 174 ? 9.051 -11.640 -22.850 1.00 47.22 174 GLY A C 1
ATOM 1310 O O . GLY A 1 174 ? 10.161 -11.497 -22.328 1.00 47.22 174 GLY A O 1
ATOM 1311 N N . ASP A 1 175 ? 8.856 -12.129 -24.070 1.00 43.09 175 ASP A N 1
ATOM 1312 C CA . ASP A 1 175 ? 9.863 -12.612 -25.011 1.00 43.09 175 ASP A CA 1
ATOM 1313 C C . ASP A 1 175 ? 11.240 -11.955 -24.866 1.00 43.09 175 ASP A C 1
ATOM 1315 O O . ASP A 1 175 ? 11.437 -10.770 -25.130 1.00 43.09 175 ASP A O 1
ATOM 1319 N N . ARG A 1 176 ? 12.237 -12.761 -24.485 1.00 51.38 176 ARG A N 1
ATOM 1320 C CA . ARG A 1 176 ? 13.643 -12.350 -24.509 1.00 51.38 176 ARG A CA 1
ATOM 1321 C C . ARG A 1 176 ? 14.304 -12.812 -25.807 1.00 51.38 176 ARG A C 1
ATOM 1323 O O . ARG A 1 176 ? 14.689 -13.982 -25.883 1.00 51.38 176 ARG A O 1
ATOM 1330 N N . PRO A 1 177 ? 14.654 -11.924 -26.750 1.00 41.38 177 PRO A N 1
ATOM 1331 C CA . PRO A 1 177 ? 15.821 -12.150 -27.575 1.00 41.38 177 PRO A CA 1
ATOM 1332 C C . PRO A 1 177 ? 17.067 -11.562 -26.882 1.00 41.38 177 PRO A C 1
ATOM 1334 O O . PRO A 1 177 ? 17.212 -10.363 -26.688 1.00 41.38 177 PRO A O 1
ATOM 1337 N N . ARG A 1 178 ? 18.022 -12.450 -26.577 1.00 43.06 178 ARG A N 1
ATOM 1338 C CA . ARG A 1 178 ? 19.487 -12.220 -26.622 1.00 43.06 178 ARG A CA 1
ATOM 1339 C C . ARG A 1 178 ? 20.273 -11.529 -25.495 1.00 43.06 178 ARG A C 1
ATOM 1341 O O . ARG A 1 178 ? 21.494 -11.554 -25.599 1.00 43.06 178 ARG A O 1
ATOM 1348 N N . LEU A 1 179 ? 19.717 -11.061 -24.380 1.00 47.38 179 LEU A N 1
ATOM 1349 C CA . LEU A 1 179 ? 20.574 -10.471 -23.317 1.00 47.38 179 LEU A CA 1
ATOM 1350 C C . LEU A 1 179 ? 21.215 -11.467 -22.330 1.00 47.38 179 LEU A C 1
ATOM 1352 O O . LEU A 1 179 ? 22.041 -11.086 -21.505 1.00 47.38 179 LEU A O 1
ATOM 1356 N N . ARG A 1 180 ? 20.937 -12.774 -22.456 1.00 45.75 180 ARG A N 1
ATOM 1357 C CA . ARG A 1 180 ? 21.554 -13.809 -21.598 1.00 45.75 180 ARG A CA 1
ATOM 1358 C C . ARG A 1 180 ? 23.039 -14.075 -21.888 1.00 45.75 180 ARG A C 1
ATOM 1360 O O . ARG A 1 180 ? 23.662 -14.775 -21.103 1.00 45.75 180 ARG A O 1
ATOM 1367 N N . ARG A 1 181 ? 23.613 -13.541 -22.978 1.00 41.06 181 ARG A N 1
ATOM 1368 C CA . ARG A 1 181 ? 25.045 -13.725 -23.299 1.00 41.06 181 ARG A CA 1
ATOM 1369 C C . ARG A 1 181 ? 25.963 -12.599 -22.819 1.00 41.06 181 ARG A C 1
ATOM 1371 O O . ARG A 1 181 ? 27.169 -12.798 -22.846 1.00 41.06 181 ARG A O 1
ATOM 1378 N N . LEU A 1 182 ? 25.443 -11.452 -22.366 1.00 45.16 182 LEU A N 1
ATOM 1379 C CA . LEU A 1 182 ? 26.311 -10.345 -21.928 1.00 45.16 182 LEU A CA 1
ATOM 1380 C C . LEU A 1 182 ? 26.711 -10.414 -20.445 1.00 45.16 182 LEU A C 1
ATOM 1382 O O . LEU A 1 182 ? 27.743 -9.866 -20.067 1.00 45.16 182 LEU A O 1
ATOM 1386 N N . PHE A 1 183 ? 25.937 -11.106 -19.604 1.00 45.16 183 PHE A N 1
ATOM 1387 C CA . PHE A 1 183 ? 26.208 -11.167 -18.162 1.00 45.16 183 PHE A CA 1
ATOM 1388 C C . PHE A 1 183 ? 27.164 -12.288 -17.729 1.00 45.16 183 PHE A C 1
ATOM 1390 O O . PHE A 1 183 ? 27.595 -12.290 -16.579 1.00 45.16 183 PHE A O 1
ATOM 1397 N N . ASP A 1 184 ? 27.563 -13.184 -18.639 1.00 45.56 184 ASP A N 1
ATOM 1398 C CA . ASP A 1 184 ? 28.500 -14.276 -18.325 1.00 45.56 184 ASP A CA 1
ATOM 1399 C C . ASP A 1 184 ? 29.981 -13.831 -18.354 1.00 45.56 184 ASP A C 1
ATOM 1401 O O . ASP A 1 184 ? 30.872 -14.546 -17.907 1.00 45.56 184 ASP A O 1
ATOM 1405 N N . CYS A 1 185 ? 30.274 -12.605 -18.811 1.00 40.59 185 CYS A N 1
ATOM 1406 C CA . CYS A 1 185 ? 31.650 -12.093 -18.882 1.00 40.59 185 CYS A CA 1
ATOM 1407 C C . CYS A 1 185 ? 32.106 -11.282 -17.656 1.00 40.59 185 CYS A C 1
ATOM 1409 O O . CYS A 1 185 ? 33.276 -10.917 -17.597 1.00 40.59 185 CYS A O 1
ATOM 1411 N N . ARG A 1 186 ? 31.245 -10.967 -16.672 1.00 47.59 186 ARG A N 1
ATOM 1412 C CA . ARG A 1 186 ? 31.610 -10.019 -15.589 1.00 47.59 186 ARG A CA 1
ATOM 1413 C C . ARG A 1 186 ? 31.923 -10.653 -14.226 1.00 47.59 186 ARG A C 1
ATOM 1415 O O . ARG A 1 186 ? 32.198 -9.923 -13.281 1.00 47.59 186 ARG A O 1
ATOM 1422 N N . HIS A 1 187 ? 31.939 -11.983 -14.109 1.00 42.19 187 HIS A N 1
ATOM 1423 C CA . HIS A 1 187 ? 32.240 -12.655 -12.833 1.00 42.19 187 HIS A CA 1
ATOM 1424 C C . HIS A 1 187 ? 33.491 -13.546 -12.816 1.00 42.19 187 HIS A C 1
ATOM 1426 O O . HIS A 1 187 ? 33.760 -14.181 -11.797 1.00 42.19 187 HIS A O 1
ATOM 1432 N N . ARG A 1 188 ? 34.303 -13.549 -13.882 1.00 42.91 188 ARG A N 1
ATOM 1433 C CA . ARG A 1 188 ? 35.520 -14.371 -13.958 1.00 42.91 188 ARG A CA 1
ATOM 1434 C C . ARG A 1 188 ? 36.790 -13.556 -14.207 1.00 42.91 188 ARG A C 1
ATOM 1436 O O . ARG A 1 188 ? 37.522 -13.866 -15.126 1.00 42.91 188 ARG A O 1
ATOM 1443 N N . ASP A 1 189 ? 37.061 -12.557 -13.367 1.00 40.22 189 ASP A N 1
ATOM 1444 C CA . ASP A 1 189 ? 38.398 -11.946 -13.295 1.00 40.22 189 ASP A CA 1
ATOM 1445 C C . ASP A 1 189 ? 38.756 -11.515 -11.863 1.00 40.22 189 ASP A C 1
ATOM 1447 O O . ASP A 1 189 ? 38.750 -10.347 -11.476 1.00 40.22 189 ASP A O 1
ATOM 1451 N N . ARG A 1 190 ? 39.095 -12.514 -11.046 1.00 43.69 190 ARG A N 1
ATOM 1452 C CA . ARG A 1 190 ? 40.162 -12.390 -10.046 1.00 43.69 190 ARG A CA 1
ATOM 1453 C C . ARG A 1 190 ? 41.055 -13.616 -10.181 1.00 43.69 190 ARG A C 1
ATOM 1455 O O . ARG A 1 190 ? 40.798 -14.631 -9.545 1.00 43.69 190 ARG A O 1
ATOM 1462 N N . GLY A 1 191 ? 42.096 -13.509 -11.003 1.00 37.09 191 GLY A N 1
ATOM 1463 C CA . GLY A 1 191 ? 43.216 -14.443 -10.960 1.00 37.09 191 GLY A CA 1
ATOM 1464 C C . GLY A 1 191 ? 43.818 -14.794 -12.315 1.00 37.09 191 GLY A C 1
ATOM 1465 O O . GLY A 1 191 ? 43.302 -15.665 -12.995 1.00 37.09 191 GLY A O 1
ATOM 1466 N N . VAL A 1 192 ? 44.996 -14.213 -12.563 1.00 36.69 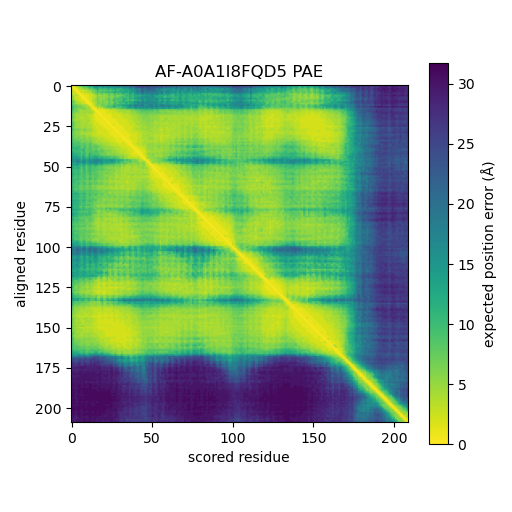192 VAL A N 1
ATOM 1467 C CA . VAL A 1 192 ? 46.102 -14.766 -13.366 1.00 36.69 192 VAL A CA 1
ATOM 1468 C C . VAL A 1 192 ? 45.909 -14.757 -14.889 1.00 36.69 192 VAL A C 1
ATOM 1470 O O . VAL A 1 192 ? 44.937 -15.250 -15.441 1.00 36.69 192 VAL A O 1
ATOM 1473 N N . GLY A 1 193 ? 46.883 -14.144 -15.566 1.00 39.12 193 GLY A N 1
ATOM 1474 C CA . GLY A 1 193 ? 46.804 -13.772 -16.970 1.00 39.12 193 GLY A CA 1
ATOM 1475 C C . GLY A 1 193 ? 46.828 -14.930 -17.962 1.00 39.12 193 GLY A C 1
ATOM 1476 O O . GLY A 1 193 ? 47.463 -15.953 -17.736 1.00 39.12 193 GLY A O 1
ATOM 1477 N N . SER A 1 194 ? 46.189 -14.701 -19.107 1.00 31.02 194 SER A N 1
ATOM 1478 C CA . SER A 1 194 ? 46.629 -15.174 -20.418 1.00 31.02 194 SER A CA 1
ATOM 1479 C C . SER A 1 194 ? 45.805 -14.480 -21.507 1.00 31.02 194 SER A C 1
ATOM 1481 O O . SER A 1 194 ? 44.603 -14.270 -21.363 1.00 31.02 194 SER A O 1
ATOM 1483 N N . SER A 1 195 ? 46.474 -14.087 -22.582 1.00 39.19 195 SER A N 1
ATOM 1484 C CA . SER A 1 195 ? 45.940 -13.367 -23.737 1.00 39.19 195 SER A CA 1
ATOM 1485 C C . SER A 1 195 ? 44.858 -14.150 -24.489 1.00 39.19 195 SER A C 1
ATOM 1487 O O . SER A 1 195 ? 45.122 -15.265 -24.926 1.00 39.19 195 SER A O 1
ATOM 1489 N N . ALA A 1 196 ? 43.698 -13.538 -24.764 1.00 32.09 196 ALA A N 1
ATOM 1490 C CA . ALA A 1 196 ? 42.838 -13.915 -25.895 1.00 32.09 196 ALA A CA 1
ATOM 1491 C C . ALA A 1 196 ? 41.812 -12.817 -26.253 1.00 32.09 196 ALA A C 1
ATOM 1493 O O . ALA A 1 196 ? 40.762 -12.689 -25.640 1.00 32.09 196 ALA A O 1
ATOM 1494 N N . SER A 1 197 ? 42.150 -12.042 -27.288 1.00 35.62 197 SER A N 1
ATOM 1495 C CA . SER A 1 197 ? 41.272 -11.569 -28.371 1.00 35.62 197 SER A CA 1
ATOM 1496 C C . SER A 1 197 ? 39.817 -11.166 -28.047 1.00 35.62 197 SER A C 1
ATOM 1498 O O . SER A 1 197 ? 38.895 -11.967 -28.177 1.00 35.62 197 SER A O 1
ATOM 1500 N N . CYS A 1 198 ? 39.591 -9.868 -27.816 1.00 28.91 198 CYS A N 1
ATOM 1501 C CA . CYS A 1 198 ? 38.297 -9.212 -28.041 1.00 28.91 198 CYS A CA 1
ATOM 1502 C C . CYS A 1 198 ? 38.363 -8.406 -29.351 1.00 28.91 198 CYS A C 1
ATOM 1504 O O . CYS A 1 198 ? 38.644 -7.209 -29.344 1.00 28.91 198 CYS A O 1
ATOM 1506 N N . ARG A 1 199 ? 38.128 -9.060 -30.496 1.00 32.50 199 ARG A N 1
ATOM 1507 C CA . ARG A 1 199 ? 37.734 -8.391 -31.749 1.00 32.50 199 ARG A CA 1
ATOM 1508 C C . ARG A 1 199 ? 36.270 -8.720 -32.022 1.00 32.50 199 ARG A C 1
ATOM 1510 O O . ARG A 1 199 ? 35.931 -9.891 -32.134 1.00 32.50 199 ARG A O 1
ATOM 1517 N N . GLY A 1 200 ? 35.443 -7.690 -32.181 1.00 31.89 200 GLY A N 1
ATOM 1518 C CA . GLY A 1 200 ? 34.089 -7.811 -32.728 1.00 31.89 200 GLY A CA 1
ATOM 1519 C C . GLY A 1 200 ? 33.021 -7.177 -31.843 1.00 31.89 200 GLY A C 1
ATOM 1520 O O . GLY A 1 200 ? 32.390 -7.860 -31.048 1.00 31.89 200 GLY A O 1
ATOM 1521 N N . GLY A 1 201 ? 32.810 -5.868 -31.988 1.00 29.75 201 GLY A N 1
ATOM 1522 C CA . GLY A 1 201 ? 31.719 -5.172 -31.297 1.00 29.75 201 GLY A CA 1
ATOM 1523 C C . GLY A 1 201 ? 31.671 -3.659 -31.504 1.00 29.75 201 GLY A C 1
ATOM 1524 O O . GLY A 1 201 ? 31.118 -2.965 -30.664 1.00 29.75 201 GLY A O 1
ATOM 1525 N N . ALA A 1 202 ? 32.273 -3.135 -32.577 1.00 29.97 202 ALA A N 1
ATOM 1526 C CA . ALA A 1 202 ? 32.326 -1.697 -32.858 1.00 29.97 202 ALA A CA 1
ATOM 1527 C C . ALA A 1 202 ? 31.496 -1.284 -34.091 1.00 29.97 202 ALA A C 1
ATOM 1529 O O . ALA A 1 202 ? 31.714 -0.209 -34.636 1.00 29.97 202 ALA A O 1
ATOM 1530 N N . GLU A 1 203 ? 30.551 -2.114 -34.545 1.00 31.56 203 GLU A N 1
ATOM 1531 C CA . GLU A 1 203 ? 29.903 -1.920 -35.855 1.00 31.56 203 GLU A CA 1
ATOM 1532 C C . GLU A 1 203 ? 28.364 -1.951 -35.831 1.00 31.56 203 GLU A C 1
ATOM 1534 O O . GLU A 1 203 ? 27.734 -2.275 -36.828 1.00 31.56 203 GLU A O 1
ATOM 1539 N N . VAL A 1 204 ? 27.727 -1.600 -34.706 1.00 34.19 204 VAL A N 1
ATOM 1540 C CA . VAL A 1 204 ? 26.251 -1.480 -34.629 1.00 34.19 204 VAL A CA 1
ATOM 1541 C C . VAL A 1 204 ? 25.834 -0.215 -33.866 1.00 34.19 204 VAL A C 1
ATOM 1543 O O . VAL A 1 204 ? 24.993 -0.241 -32.978 1.00 34.19 204 VAL A O 1
ATOM 1546 N N . ILE A 1 205 ? 26.463 0.918 -34.183 1.00 33.12 205 ILE A N 1
ATOM 1547 C CA . ILE A 1 205 ? 25.986 2.253 -33.782 1.00 33.12 205 ILE A CA 1
ATOM 1548 C C . ILE A 1 205 ? 26.078 3.156 -35.015 1.00 33.12 205 ILE A C 1
ATOM 1550 O O . ILE A 1 205 ? 26.940 4.029 -35.095 1.00 33.12 205 ILE A O 1
ATOM 1554 N N . ARG A 1 206 ? 25.268 2.883 -36.048 1.00 29.52 206 ARG A N 1
ATOM 1555 C CA . ARG A 1 206 ? 25.151 3.807 -37.191 1.00 29.52 206 ARG A CA 1
ATOM 1556 C C . ARG A 1 206 ? 23.878 3.718 -38.042 1.00 29.52 206 ARG A C 1
ATOM 1558 O O . ARG A 1 206 ? 23.914 4.190 -39.169 1.00 29.52 206 ARG A O 1
ATOM 1565 N N . SER A 1 207 ? 22.769 3.152 -37.557 1.00 33.41 207 SER A N 1
ATOM 1566 C CA . SER A 1 207 ? 21.548 3.066 -38.385 1.00 33.41 207 SER A CA 1
ATOM 1567 C C . SER A 1 207 ? 20.231 3.473 -37.723 1.00 33.41 207 SER A C 1
ATOM 1569 O O . SER A 1 207 ? 19.191 3.179 -38.289 1.00 33.41 207 SER A O 1
ATOM 1571 N N . GLU A 1 208 ? 20.238 4.148 -36.574 1.00 40.28 208 GLU A N 1
ATOM 1572 C CA . GLU A 1 208 ? 19.006 4.696 -35.973 1.00 40.28 208 GLU A CA 1
ATOM 1573 C C . GLU A 1 208 ? 19.274 6.097 -35.403 1.00 40.28 208 GLU A C 1
ATOM 1575 O O . GLU A 1 208 ? 19.123 6.328 -34.206 1.00 40.28 208 GLU A O 1
ATOM 1580 N N . PHE A 1 209 ? 19.777 6.996 -36.256 1.00 36.88 209 PHE A N 1
ATOM 1581 C CA . PHE A 1 209 ? 19.617 8.455 -36.176 1.00 36.88 209 PHE A CA 1
ATOM 1582 C C . PHE A 1 209 ? 19.992 9.092 -37.517 1.00 36.88 209 PHE A C 1
ATOM 1584 O O . PHE A 1 209 ? 21.006 8.649 -38.107 1.00 36.88 209 PHE A O 1
#

InterPro domains:
  IPR011701 Major facilitator superfamily [PF07690] (21-172)
  IPR036259 MFS transporter superfamily [G3DSA:1.20.1250.20] (13-174)
  IPR036259 MFS transporter superfamily [SSF103473] (15-171)
  IPR050171 Major Facilitator Superfamily (MFS) Transporters [PTHR23517] (14-170)

Sequence (209 aa):
QLQAGLFVAELAQSDRRQFLLCLAGFADLFCVSMVITCLPIHLKQIDMAPFYMGLFQSEYGAVQIFSSSICGRLVRRFGARNAHSLCCVASAAGYLALGLGPPDFPSLASLRLITALFKHTQTLQRTQLASSPDVSESRRIRLLGSHSTLSSLGFIVGPMVGGVAFDFGGFPPGDRPRLRRLFDCRHRDRGVGSSASCRGGAEVIRSEF

Secondary structure (DSSP, 8-state):
-HHHHHHHHHHHHS-HHHHHHHHHHHHHHHHHHHHHHHHHHHHHHTT--HHHHHHHHHHHHHHHHHHHHHHHHHHHHHHHHHHHHHHHHHHHHHHHHHHHS-S-HHHHHHHHHHHHHHTTHHHHHHHHHHT-TTS-HHHHHHHHHHHHHHHHHHHHHHHHHHHHHHHHH--------SGGGTGGGSS--SS----------SSSSSS--